Protein AF-A0A7S2CKB8-F1 (afdb_monomer_lite)

Organism: NCBI:txid156173

Structure (mmCIF, N/CA/C/O backbone):
data_AF-A0A7S2CKB8-F1
#
_entry.id   AF-A0A7S2CKB8-F1
#
loop_
_atom_site.group_PDB
_atom_site.id
_atom_site.type_symbol
_atom_site.label_atom_id
_atom_site.label_alt_id
_atom_site.label_comp_id
_atom_site.label_asym_id
_atom_site.label_entity_id
_atom_site.label_seq_id
_atom_site.pdbx_PDB_ins_code
_atom_site.Cartn_x
_atom_site.Cartn_y
_atom_site.Cartn_z
_atom_site.occupancy
_atom_site.B_iso_or_equiv
_atom_site.auth_seq_id
_atom_site.auth_comp_id
_atom_site.auth_asym_id
_atom_site.auth_atom_id
_atom_site.pdbx_PDB_model_num
ATOM 1 N N . MET A 1 1 ? -11.981 -10.990 61.897 1.00 38.31 1 MET A N 1
ATOM 2 C CA . MET A 1 1 ? -12.398 -11.890 62.988 1.00 38.31 1 MET A CA 1
ATOM 3 C C . MET A 1 1 ? -13.906 -11.957 62.925 1.00 38.31 1 MET A C 1
ATOM 5 O O . MET A 1 1 ? -14.495 -10.888 62.917 1.00 38.31 1 MET A O 1
ATOM 9 N N . GLU A 1 2 ? -14.438 -13.183 62.833 1.00 36.34 2 GLU A N 1
ATOM 10 C CA . GLU A 1 2 ? -15.869 -13.557 62.897 1.00 36.34 2 GLU A CA 1
ATOM 11 C C . GLU A 1 2 ? -16.735 -13.067 61.709 1.00 36.34 2 GLU A C 1
ATOM 13 O O . GLU A 1 2 ? -16.728 -11.893 61.374 1.00 36.34 2 GLU A O 1
ATOM 18 N N . SER A 1 3 ? -17.476 -13.884 60.953 1.00 41.56 3 SER A N 1
ATOM 19 C CA . SER A 1 3 ? -17.840 -15.300 61.079 1.00 41.56 3 SER A CA 1
ATOM 20 C C . SER A 1 3 ? -18.201 -15.885 59.711 1.00 41.56 3 SER A C 1
ATOM 22 O O . SER A 1 3 ? -18.689 -15.192 58.822 1.00 41.56 3 SER A O 1
ATOM 24 N N . VAL A 1 4 ? -17.934 -17.180 59.579 1.00 41.59 4 VAL A N 1
ATOM 25 C CA . VAL A 1 4 ? -18.207 -18.061 58.441 1.00 41.59 4 VAL A CA 1
ATOM 26 C C . VAL A 1 4 ? -19.663 -18.532 58.515 1.00 41.59 4 VAL A C 1
ATOM 28 O O . VAL A 1 4 ? -20.074 -19.011 59.568 1.00 41.59 4 VAL A O 1
ATOM 31 N N . GLU A 1 5 ? -20.419 -18.460 57.415 1.00 51.56 5 GLU A N 1
ATOM 32 C CA . GLU A 1 5 ? -21.668 -19.221 57.260 1.00 51.56 5 GLU A CA 1
ATOM 33 C C . GLU A 1 5 ? -21.535 -20.242 56.127 1.00 51.56 5 GLU A C 1
ATOM 35 O O . GLU A 1 5 ? -21.409 -19.927 54.944 1.00 51.56 5 GLU A O 1
ATOM 40 N N . GLU A 1 6 ? -21.538 -21.499 56.554 1.00 39.81 6 GLU A N 1
ATOM 41 C CA . GLU A 1 6 ? -21.443 -22.726 55.783 1.00 39.81 6 GLU A CA 1
ATOM 42 C C . GLU A 1 6 ? -22.867 -23.247 55.533 1.00 39.81 6 GLU A C 1
ATOM 44 O O . GLU A 1 6 ? -23.606 -23.542 56.473 1.00 39.81 6 GLU A O 1
ATOM 49 N N . THR A 1 7 ? -23.289 -23.353 54.269 1.00 52.97 7 THR A N 1
ATOM 50 C CA . THR A 1 7 ? -24.603 -23.910 53.901 1.00 52.97 7 THR A CA 1
ATOM 51 C C . THR A 1 7 ? -24.443 -25.259 53.203 1.00 52.97 7 THR A C 1
ATOM 53 O O . THR A 1 7 ? -23.827 -25.386 52.148 1.00 52.97 7 THR A O 1
ATOM 56 N N . THR A 1 8 ? -25.014 -26.288 53.826 1.00 53.62 8 THR A N 1
ATOM 57 C CA . THR A 1 8 ? -24.977 -27.700 53.422 1.00 53.62 8 THR A CA 1
ATOM 58 C C . THR A 1 8 ? -26.074 -28.072 52.403 1.00 53.62 8 THR A C 1
ATOM 60 O O . THR A 1 8 ? -27.073 -27.360 52.264 1.00 53.62 8 THR A O 1
ATOM 63 N N . PRO A 1 9 ? -25.928 -29.200 51.668 1.00 47.97 9 PRO A N 1
ATOM 64 C CA . PRO A 1 9 ? -26.723 -29.496 50.477 1.00 47.97 9 PRO A CA 1
ATOM 65 C C . PRO A 1 9 ? -28.020 -30.278 50.753 1.00 47.97 9 PRO A C 1
ATOM 67 O O . PRO A 1 9 ? -28.109 -31.159 51.611 1.00 47.97 9 PRO A O 1
ATOM 70 N N . ARG A 1 10 ? -29.042 -29.991 49.937 1.00 46.53 10 ARG A N 1
ATOM 71 C CA . ARG A 1 10 ? -30.405 -30.532 50.039 1.00 46.53 10 ARG A CA 1
ATOM 72 C C . ARG A 1 10 ? -30.563 -31.822 49.214 1.00 46.53 10 ARG A C 1
ATOM 74 O O . ARG A 1 10 ? -30.540 -31.799 47.988 1.00 46.53 10 ARG A O 1
ATOM 81 N N . LYS A 1 11 ? -30.792 -32.951 49.898 1.00 41.06 11 LYS A N 1
ATOM 82 C CA . LYS A 1 11 ? -31.218 -34.249 49.328 1.00 41.06 11 LYS A CA 1
ATOM 83 C C . LYS A 1 11 ? -32.574 -34.129 48.617 1.00 41.06 11 LYS A C 1
ATOM 85 O O . LYS A 1 11 ? -33.547 -33.701 49.238 1.00 41.06 11 LYS A O 1
ATOM 90 N N . ARG A 1 12 ? -32.698 -34.634 47.382 1.00 45.12 12 ARG A N 1
ATOM 91 C CA . ARG A 1 12 ? -34.005 -34.937 46.766 1.00 45.12 12 ARG A CA 1
ATOM 92 C C . ARG A 1 12 ? -34.070 -36.345 46.155 1.00 45.12 12 ARG A C 1
ATOM 94 O O . ARG A 1 12 ? -33.389 -36.675 45.197 1.00 45.12 12 ARG A O 1
ATOM 101 N N . LYS A 1 13 ? -34.909 -37.139 46.829 1.00 43.09 13 LYS A N 1
ATOM 102 C CA . LYS A 1 13 ? -35.717 -38.316 46.465 1.00 43.09 13 LYS A CA 1
ATOM 103 C C . LYS A 1 13 ? -35.587 -38.924 45.056 1.00 43.09 13 LYS A C 1
ATOM 105 O O . LYS A 1 13 ? -35.964 -38.321 44.061 1.00 43.09 13 LYS A O 1
ATOM 110 N N . ARG A 1 14 ? -35.242 -40.218 45.076 1.00 39.78 14 ARG A N 1
ATOM 111 C CA . ARG A 1 14 ? -35.619 -41.265 44.114 1.00 39.78 14 ARG A CA 1
ATOM 112 C C . ARG A 1 14 ? -37.141 -41.327 43.909 1.00 39.78 14 ARG A C 1
ATOM 114 O O . ARG A 1 14 ? -37.880 -41.349 44.894 1.00 39.78 14 ARG A O 1
ATOM 121 N N . SER A 1 15 ? -37.569 -41.517 42.666 1.00 47.22 15 SER A N 1
ATOM 122 C CA . SER A 1 15 ? -38.813 -42.209 42.319 1.00 47.22 15 SER A CA 1
ATOM 123 C C . SER A 1 15 ? -38.518 -43.266 41.254 1.00 47.22 15 SER A C 1
ATOM 125 O O . SER A 1 15 ? -37.811 -43.032 40.279 1.00 47.22 15 SER A O 1
ATOM 127 N N . SER A 1 16 ? -39.024 -44.462 41.518 1.00 40.66 16 SER A N 1
ATOM 128 C CA . SER A 1 16 ? -38.982 -45.671 40.699 1.00 40.66 16 SER A CA 1
ATOM 129 C C . SER A 1 16 ? -40.407 -46.049 40.289 1.00 40.66 16 SER A C 1
ATOM 131 O O . SER A 1 16 ? -41.346 -45.598 40.943 1.00 40.66 16 SER A O 1
ATOM 133 N N . SER A 1 17 ? -40.516 -46.982 39.333 1.00 40.31 17 SER A N 1
ATOM 134 C CA . SER A 1 17 ? -41.716 -47.699 38.832 1.00 40.31 17 SER A CA 1
ATOM 135 C C . SER A 1 17 ? -42.408 -47.046 37.623 1.00 40.31 17 SER A C 1
ATOM 137 O O . SER A 1 17 ? -42.516 -45.830 37.572 1.00 40.31 17 SER A O 1
ATOM 139 N N . SER A 1 18 ? -42.892 -47.765 36.605 1.00 39.34 18 SER A N 1
ATOM 140 C CA . SER A 1 18 ? -42.807 -49.192 36.250 1.00 39.34 18 SER A CA 1
ATOM 141 C C . SER A 1 18 ? -43.462 -49.423 34.876 1.00 39.34 18 SER A C 1
ATOM 143 O O . SER A 1 18 ? -44.470 -48.799 34.572 1.00 39.34 18 SER A O 1
ATOM 145 N N . SER A 1 19 ? -42.911 -50.381 34.122 1.00 38.22 19 SER A N 1
ATOM 146 C CA . SER A 1 19 ? -43.601 -51.395 33.298 1.00 38.22 19 SER A CA 1
ATOM 147 C C . SER A 1 19 ? -44.752 -50.995 32.356 1.00 38.22 19 SER A C 1
ATOM 149 O O . SER A 1 19 ? -45.887 -50.796 32.782 1.00 38.22 19 SER A O 1
ATOM 151 N N . GLY A 1 20 ? -44.492 -51.136 31.056 1.00 36.75 20 GLY A N 1
ATOM 152 C CA . GLY A 1 20 ? -45.496 -51.449 30.038 1.00 36.75 20 GLY A CA 1
ATOM 153 C C . GLY A 1 20 ? -44.862 -52.333 28.966 1.00 36.75 20 GLY A C 1
ATOM 154 O O . GLY A 1 20 ? -44.106 -51.842 28.136 1.00 36.75 20 GLY A O 1
ATOM 155 N N . ALA A 1 21 ? -45.114 -53.641 29.036 1.00 39.50 21 ALA A N 1
ATOM 156 C CA . ALA A 1 21 ? -44.674 -54.633 28.060 1.00 39.50 21 ALA A CA 1
ATOM 157 C C . ALA A 1 21 ? -45.798 -54.911 27.049 1.00 39.50 21 ALA A C 1
ATOM 159 O O . ALA A 1 21 ? -46.944 -55.111 27.442 1.00 39.50 21 ALA A O 1
ATOM 160 N N . GLY A 1 22 ? -45.449 -54.976 25.764 1.00 35.31 22 GLY A N 1
ATOM 161 C CA . GLY A 1 22 ? -46.294 -55.478 24.678 1.00 35.31 22 GLY A CA 1
ATOM 162 C C . GLY A 1 22 ? -45.435 -55.794 23.440 1.00 35.31 22 GLY A C 1
ATOM 163 O O . GLY A 1 22 ? -44.437 -55.101 23.240 1.00 35.31 22 GLY A O 1
ATOM 164 N N . PRO A 1 23 ? -45.718 -56.861 22.664 1.00 51.84 23 PRO A N 1
ATOM 165 C CA . PRO A 1 23 ? -44.660 -57.655 22.040 1.00 51.84 23 PRO A CA 1
ATOM 166 C C . PRO A 1 23 ? -44.536 -57.520 20.509 1.00 51.84 23 PRO A C 1
ATOM 168 O O . PRO A 1 23 ? -45.504 -57.271 19.805 1.00 51.84 23 PRO A O 1
ATOM 171 N N . SER A 1 24 ? -43.329 -57.855 20.039 1.00 40.69 24 SER A N 1
ATOM 172 C CA . SER A 1 24 ? -43.012 -58.646 18.837 1.00 40.69 24 SER A CA 1
ATOM 173 C C . SER A 1 24 ? -43.384 -58.124 17.440 1.00 40.69 24 SER A C 1
ATOM 175 O O . SER A 1 24 ? -44.494 -58.315 16.955 1.00 40.69 24 SER A O 1
ATOM 177 N N . ALA A 1 25 ? -42.359 -57.675 16.709 1.00 41.75 25 ALA A N 1
ATOM 178 C CA . ALA A 1 25 ? -42.150 -58.088 15.321 1.00 41.75 25 ALA A CA 1
ATOM 179 C C . ALA A 1 25 ? -40.641 -58.111 15.037 1.00 41.75 25 ALA A C 1
ATOM 181 O O . ALA A 1 25 ? -39.977 -57.078 14.968 1.00 41.75 25 ALA A O 1
ATOM 182 N N . ALA A 1 26 ? -40.097 -59.322 14.951 1.00 44.81 26 ALA A N 1
ATOM 183 C CA . ALA A 1 26 ? -38.703 -59.593 14.656 1.00 44.81 26 ALA A CA 1
ATOM 184 C C . ALA A 1 26 ? -38.396 -59.287 13.183 1.00 44.81 26 ALA A C 1
ATOM 186 O O . ALA A 1 26 ? -38.843 -60.001 12.289 1.00 44.81 26 ALA A O 1
ATOM 187 N N . LEU A 1 27 ? -37.582 -58.260 12.944 1.00 43.81 27 LEU A N 1
ATOM 188 C CA . LEU A 1 27 ? -36.790 -58.123 11.726 1.00 43.81 27 LEU A CA 1
ATOM 189 C C . LEU A 1 27 ? -35.333 -58.362 12.116 1.00 43.81 27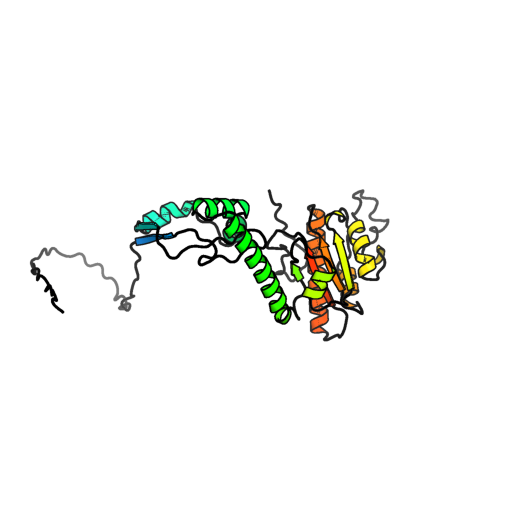 LEU A C 1
ATOM 191 O O . LEU A 1 27 ? -34.726 -57.584 12.849 1.00 43.81 27 LEU A O 1
ATOM 195 N N . GLN A 1 28 ? -34.820 -59.508 11.676 1.00 49.41 28 GLN A N 1
ATOM 196 C CA . GLN A 1 28 ? -33.431 -59.921 11.816 1.00 49.41 28 GLN A CA 1
ATOM 197 C C . GLN A 1 28 ? -32.531 -58.913 11.093 1.00 49.41 28 GLN A C 1
ATOM 199 O O . GLN A 1 28 ? -32.359 -58.977 9.879 1.00 49.41 28 GLN A O 1
ATOM 204 N N . ALA A 1 29 ? -31.953 -57.981 11.846 1.00 47.47 29 ALA A N 1
ATOM 205 C CA . ALA A 1 29 ? -30.776 -57.246 11.420 1.00 47.47 29 ALA A CA 1
ATOM 206 C C . ALA A 1 29 ? -29.539 -58.007 11.910 1.00 47.47 29 ALA A C 1
ATOM 208 O O . ALA A 1 29 ? -29.467 -58.420 13.069 1.00 47.47 29 ALA A O 1
ATOM 209 N N . ALA A 1 30 ? -28.597 -58.219 10.994 1.00 52.50 30 ALA A N 1
ATOM 210 C CA . ALA A 1 30 ? -27.288 -58.818 11.227 1.00 52.50 30 ALA A CA 1
ATOM 211 C C . ALA A 1 30 ? -26.587 -58.229 12.472 1.00 52.50 30 ALA A C 1
ATOM 213 O O . ALA A 1 30 ? -26.869 -57.084 12.838 1.00 52.50 30 ALA A O 1
ATOM 214 N N . PRO A 1 31 ? -25.650 -58.959 13.113 1.00 45.78 31 PRO A N 1
ATOM 215 C CA . PRO A 1 31 ? -24.879 -58.429 14.229 1.00 45.78 31 PRO A CA 1
ATOM 216 C C . PRO A 1 31 ? -24.017 -57.268 13.726 1.00 45.78 31 PRO A C 1
ATOM 218 O O . PRO A 1 31 ? -22.914 -57.453 13.214 1.00 45.78 31 PRO A O 1
ATOM 221 N N . SER A 1 32 ? -24.557 -56.055 13.848 1.00 55.75 32 SER A N 1
ATOM 222 C CA . SER A 1 32 ? -23.813 -54.816 13.705 1.00 55.75 32 SER A CA 1
ATOM 223 C C . SER A 1 32 ? -22.667 -54.896 14.697 1.00 55.75 32 SER A C 1
ATOM 225 O O . SER A 1 32 ? -22.900 -54.923 15.907 1.00 55.75 32 SER A O 1
ATOM 227 N N . ALA A 1 33 ? -21.444 -54.963 14.172 1.00 59.97 33 ALA A N 1
ATOM 228 C CA . ALA A 1 33 ? -20.224 -54.803 14.940 1.00 59.97 33 ALA A CA 1
ATOM 229 C C . ALA A 1 33 ? -20.443 -53.682 15.961 1.00 59.97 33 ALA A C 1
ATOM 231 O O . ALA A 1 33 ? -20.910 -52.600 15.594 1.00 59.97 33 ALA A O 1
ATOM 232 N N . ALA A 1 34 ? -20.204 -53.983 17.239 1.00 61.19 34 ALA A N 1
ATOM 233 C CA . ALA A 1 34 ? -20.352 -53.039 18.332 1.00 61.19 34 ALA A CA 1
ATOM 234 C C . ALA A 1 34 ? -19.429 -51.846 18.057 1.00 61.19 34 ALA A C 1
ATOM 236 O O . ALA A 1 34 ? -18.236 -51.878 18.353 1.00 61.19 34 ALA A O 1
ATOM 237 N N . ALA A 1 35 ? -19.979 -50.820 17.408 1.00 64.44 35 ALA A N 1
ATOM 238 C CA . ALA A 1 35 ? -19.284 -49.578 17.166 1.00 64.44 35 ALA A CA 1
ATOM 239 C C . ALA A 1 35 ? -18.939 -49.013 18.540 1.00 64.44 35 ALA A C 1
ATOM 241 O O . ALA A 1 35 ? -19.828 -48.823 19.375 1.00 64.44 35 ALA A O 1
ATOM 242 N N . ALA A 1 36 ? -17.645 -48.795 18.781 1.00 68.56 36 ALA A N 1
ATOM 243 C CA . ALA A 1 36 ? -17.165 -48.134 19.983 1.00 68.56 36 ALA A CA 1
ATOM 244 C C . ALA A 1 36 ? -18.036 -46.894 20.262 1.00 68.56 36 ALA A C 1
ATOM 246 O O . ALA A 1 36 ? -18.414 -46.208 19.303 1.00 68.56 36 ALA A O 1
ATOM 247 N N . PRO A 1 37 ? -18.393 -46.608 21.528 1.00 67.69 37 PRO A N 1
ATOM 248 C CA . PRO A 1 37 ? -19.228 -45.464 21.861 1.00 67.69 37 PRO A CA 1
ATOM 249 C C . PRO A 1 37 ? -18.551 -44.195 21.341 1.00 67.69 37 PRO A C 1
ATOM 251 O O . PRO A 1 37 ? -17.582 -43.705 21.915 1.00 67.69 37 PRO A O 1
ATOM 254 N N . ARG A 1 38 ? -19.036 -43.685 20.204 1.00 75.06 38 ARG A N 1
ATOM 255 C CA . ARG A 1 38 ? -18.557 -42.429 19.633 1.00 75.06 38 ARG A CA 1
ATOM 256 C C . ARG A 1 38 ? -19.050 -41.342 20.572 1.00 75.06 38 ARG A C 1
ATOM 258 O O . ARG A 1 38 ? -20.255 -41.105 20.658 1.00 75.06 38 ARG A O 1
ATOM 265 N N . THR A 1 39 ? -18.132 -40.712 21.290 1.00 80.25 39 THR A N 1
ATOM 266 C CA . THR A 1 39 ? -18.392 -39.490 22.045 1.00 80.25 39 THR A CA 1
ATOM 267 C C . THR A 1 39 ? -18.905 -38.439 21.066 1.00 80.25 39 THR A C 1
ATOM 269 O O . THR A 1 39 ? -18.156 -37.883 20.268 1.00 80.25 39 THR A O 1
ATOM 272 N N . ARG A 1 40 ? -20.221 -38.220 21.062 1.00 84.12 40 ARG A N 1
ATOM 273 C CA . ARG A 1 40 ? -20.835 -37.136 20.296 1.00 84.12 40 ARG A CA 1
ATOM 274 C C . ARG A 1 40 ? -20.807 -35.883 21.157 1.00 84.12 40 ARG A C 1
ATOM 276 O O . ARG A 1 40 ? -21.317 -35.894 22.273 1.00 84.12 4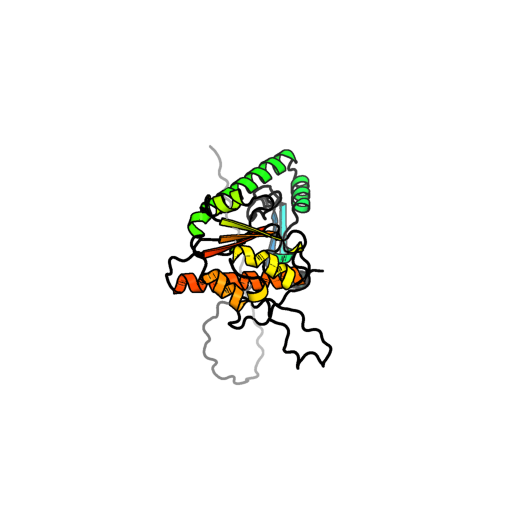0 ARG A O 1
ATOM 283 N N . VAL A 1 41 ? -20.207 -34.826 20.626 1.00 86.44 41 VAL A N 1
ATOM 284 C CA . VAL A 1 41 ? -20.274 -33.480 21.197 1.00 86.44 41 VAL A CA 1
ATOM 285 C C . VAL A 1 41 ? -21.446 -32.768 20.535 1.00 86.44 41 VAL A C 1
ATOM 287 O O . VAL A 1 41 ? -21.562 -32.777 19.311 1.00 86.44 41 VAL A O 1
ATOM 290 N N . SER A 1 42 ? -22.328 -32.182 21.339 1.00 86.56 42 SER A N 1
ATOM 291 C CA . SER A 1 42 ? -23.431 -31.345 20.868 1.00 86.56 42 SER A CA 1
ATOM 292 C C . SER A 1 42 ? -23.325 -29.967 21.501 1.00 86.56 42 SER A C 1
ATOM 294 O O . SER A 1 42 ? -23.113 -29.860 22.710 1.00 86.56 42 SER A O 1
ATOM 296 N N . PHE A 1 43 ? -23.529 -28.928 20.702 1.00 90.56 43 PHE A N 1
ATOM 297 C CA . PHE A 1 43 ? -23.592 -27.548 21.165 1.00 90.56 43 PHE A CA 1
ATOM 298 C C . PHE A 1 43 ? -25.063 -27.134 21.239 1.00 90.56 43 PHE A C 1
ATOM 300 O O . PHE A 1 43 ? -25.780 -27.248 20.252 1.00 90.56 43 PHE A O 1
ATOM 307 N N . GLY A 1 44 ? -25.530 -26.720 22.420 1.00 93.62 44 GLY A N 1
ATOM 308 C CA . GLY A 1 44 ? -26.940 -26.359 22.630 1.00 93.62 44 GLY A CA 1
ATOM 309 C C . GLY A 1 44 ? -27.228 -24.862 22.517 1.00 93.62 44 GLY A C 1
ATOM 310 O O . GLY A 1 44 ? -28.351 -24.470 22.211 1.00 93.62 44 GLY A O 1
ATOM 311 N N . SER A 1 45 ? -26.227 -24.017 22.763 1.00 95.94 45 SER A N 1
ATOM 312 C CA . SER A 1 45 ? -26.415 -22.569 22.850 1.00 95.94 45 SER A CA 1
ATOM 313 C C . SER A 1 45 ? -25.157 -21.795 22.482 1.00 95.94 45 SER A C 1
ATOM 315 O O . SER A 1 45 ? -24.044 -22.256 22.744 1.00 95.94 45 SER A O 1
ATOM 317 N N . VAL A 1 46 ? -25.353 -20.585 21.970 1.00 95.25 46 VAL A N 1
ATOM 318 C CA . VAL A 1 46 ? -24.312 -19.588 21.716 1.00 95.25 46 VAL A CA 1
ATOM 319 C C . VAL A 1 46 ? -24.475 -18.459 22.722 1.00 95.25 46 VAL A C 1
ATOM 321 O O . VAL A 1 46 ? -25.591 -18.039 23.017 1.00 95.25 46 VAL A O 1
ATOM 324 N N . ARG A 1 47 ? -23.357 -17.976 23.260 1.00 97.00 47 ARG A N 1
ATOM 325 C CA . ARG A 1 47 ? -23.315 -16.812 24.141 1.00 97.00 47 ARG A CA 1
ATOM 326 C C . ARG A 1 47 ? -22.621 -15.676 23.407 1.00 97.00 47 ARG A C 1
ATOM 328 O O . ARG A 1 47 ? -21.448 -15.811 23.063 1.00 97.00 47 ARG A O 1
ATOM 335 N N . VAL A 1 48 ? -23.340 -14.584 23.186 1.00 94.12 48 VAL A N 1
ATOM 336 C CA . VAL A 1 48 ? -22.826 -13.377 22.539 1.00 94.12 48 VAL A CA 1
ATOM 337 C C . VAL A 1 48 ? -22.548 -12.346 23.623 1.00 94.12 48 VAL A C 1
ATOM 339 O O . VAL A 1 48 ? -23.403 -12.089 24.468 1.00 94.12 48 VAL A O 1
ATOM 342 N N . ARG A 1 49 ? -21.333 -11.794 23.626 1.00 95.81 49 ARG A N 1
ATOM 343 C CA . ARG A 1 49 ? -20.917 -10.741 24.554 1.00 95.81 49 ARG A CA 1
ATOM 344 C C . ARG A 1 49 ? -20.620 -9.472 23.787 1.00 95.81 49 ARG A C 1
ATOM 346 O O . ARG A 1 49 ? -19.810 -9.487 22.864 1.00 95.81 49 ARG A O 1
ATOM 353 N N . THR A 1 50 ? -21.241 -8.389 24.220 1.00 93.38 50 THR A N 1
ATOM 354 C CA . THR A 1 50 ? -20.959 -7.046 23.731 1.00 93.38 50 THR A CA 1
ATOM 355 C C . THR A 1 50 ? -19.955 -6.410 24.672 1.00 93.38 50 THR A C 1
ATOM 357 O O . THR A 1 50 ? -20.188 -6.358 25.880 1.00 93.38 50 THR A O 1
ATOM 360 N N . HIS A 1 51 ? -18.837 -5.960 24.121 1.00 93.12 51 HIS A N 1
ATOM 361 C CA . HIS A 1 51 ? -17.750 -5.341 24.867 1.00 93.12 51 HIS A CA 1
ATOM 362 C C . HIS A 1 51 ? -17.744 -3.828 24.676 1.00 93.12 51 HIS A C 1
ATOM 364 O O . HIS A 1 51 ? -18.270 -3.323 23.682 1.00 93.12 51 HIS A O 1
ATOM 370 N N . ASP A 1 52 ? -17.124 -3.124 25.620 1.00 92.56 52 ASP A N 1
ATOM 371 C CA . ASP A 1 52 ? -16.819 -1.707 25.448 1.00 92.56 52 ASP A CA 1
ATOM 372 C C . ASP A 1 52 ? -15.926 -1.465 24.234 1.00 92.56 52 ASP A C 1
ATOM 374 O O . ASP A 1 52 ? -15.070 -2.279 23.886 1.00 92.56 52 ASP A O 1
ATOM 378 N N . VAL A 1 53 ? -16.122 -0.314 23.602 1.00 91.69 53 VAL A N 1
ATOM 379 C CA . VAL A 1 53 ? -15.220 0.197 22.575 1.00 91.69 53 VAL A CA 1
ATOM 380 C C . VAL A 1 53 ? -14.227 1.123 23.259 1.00 91.69 53 VAL A C 1
ATOM 382 O O . VAL A 1 53 ? -14.624 2.093 23.900 1.00 91.69 53 VAL A O 1
ATOM 385 N N . GLU A 1 54 ? -12.935 0.846 23.115 1.00 91.56 54 GLU A N 1
ATOM 386 C CA . GLU A 1 54 ? -11.879 1.606 23.782 1.00 91.56 54 GLU A CA 1
ATOM 387 C C . GLU A 1 54 ? -10.744 1.961 22.820 1.00 91.56 54 GLU A C 1
ATOM 389 O O . GLU A 1 54 ? -10.449 1.255 21.848 1.00 91.56 54 GLU A O 1
ATOM 394 N N . ILE A 1 55 ? -10.067 3.067 23.128 1.00 88.44 55 ILE A N 1
ATOM 395 C CA . ILE A 1 55 ? -8.789 3.401 22.507 1.00 88.44 55 ILE A CA 1
ATOM 396 C C . ILE A 1 55 ? -7.765 2.355 22.977 1.00 88.44 55 ILE A C 1
ATOM 398 O O . ILE A 1 55 ? -7.614 2.165 24.180 1.00 88.44 55 ILE A O 1
ATOM 402 N N . TRP A 1 56 ? -7.047 1.710 22.050 1.00 79.06 56 TRP A N 1
ATOM 403 C CA . TRP A 1 56 ? -6.049 0.657 22.345 1.00 79.06 56 TRP A CA 1
ATOM 404 C C . TRP A 1 56 ? -6.590 -0.648 22.971 1.00 79.06 56 TRP A C 1
ATOM 406 O O . TRP A 1 56 ? -5.850 -1.365 23.646 1.00 79.06 56 TRP A O 1
ATOM 416 N N . GLY A 1 57 ? -7.855 -1.002 22.732 1.00 73.75 57 GLY A N 1
ATOM 417 C CA . GLY A 1 57 ? -8.399 -2.291 23.179 1.00 73.75 57 GLY A CA 1
ATOM 418 C C . GLY A 1 57 ? -7.778 -3.523 22.493 1.00 73.75 57 GLY A C 1
ATOM 419 O O . GLY A 1 57 ? -6.976 -3.430 21.559 1.00 73.75 57 GLY A O 1
ATOM 420 N N . GLY A 1 58 ? -8.192 -4.713 22.933 1.00 67.25 58 GLY A N 1
ATOM 421 C CA . GLY A 1 58 ? -7.795 -5.973 22.308 1.00 67.25 58 GLY A CA 1
ATOM 422 C C . GLY A 1 58 ? -8.279 -6.063 20.857 1.00 67.25 58 GLY A C 1
ATOM 423 O O . GLY A 1 58 ? -9.424 -5.727 20.559 1.00 67.25 58 GLY A O 1
ATOM 424 N N . GLY A 1 59 ? -7.404 -6.526 19.957 1.00 61.88 59 GLY A N 1
ATOM 425 C CA . GLY A 1 59 ? -7.742 -6.817 18.556 1.00 61.88 59 GLY A CA 1
ATOM 426 C C . GLY A 1 59 ? -7.549 -5.674 17.552 1.00 61.88 59 GLY A C 1
ATOM 427 O O . GLY A 1 59 ? -7.751 -5.902 16.364 1.00 61.88 59 GLY A O 1
ATOM 428 N N . GLY A 1 60 ? -7.128 -4.480 17.982 1.00 56.72 60 GLY A N 1
ATOM 429 C CA . GLY A 1 60 ? -6.863 -3.357 17.078 1.00 56.72 60 GLY A CA 1
ATOM 430 C C . GLY A 1 60 ? -5.408 -3.308 16.608 1.00 56.72 60 GLY A C 1
ATOM 431 O O . GLY A 1 60 ? -4.544 -2.828 17.340 1.00 56.72 60 GLY A O 1
ATOM 432 N N . VAL A 1 61 ? -5.130 -3.762 15.383 1.00 54.38 61 VAL A N 1
ATOM 433 C CA . VAL A 1 61 ? -3.927 -3.338 14.649 1.00 54.38 61 VAL A CA 1
ATOM 434 C C . VAL A 1 61 ? -4.333 -2.109 13.832 1.00 54.38 61 VAL A C 1
ATOM 436 O O . VAL A 1 61 ? -5.299 -2.194 13.075 1.00 54.38 61 VAL A O 1
ATOM 439 N N . PRO A 1 62 ? -3.688 -0.951 14.019 1.00 59.44 62 PRO A N 1
ATOM 440 C CA . PRO A 1 62 ? -4.055 0.244 13.283 1.00 59.44 62 PRO A CA 1
ATOM 441 C C . PRO A 1 62 ? -3.697 0.075 11.807 1.00 59.44 62 PRO A C 1
ATOM 443 O O . PRO A 1 62 ? -2.526 -0.092 11.475 1.00 59.44 62 PRO A O 1
ATOM 446 N N . ALA A 1 63 ? -4.723 0.143 10.956 1.00 56.06 63 ALA A N 1
ATOM 447 C CA . ALA A 1 63 ? -4.568 0.529 9.561 1.00 56.06 63 ALA A CA 1
ATOM 448 C C . ALA A 1 63 ? -3.790 1.853 9.478 1.00 56.06 63 ALA A C 1
ATOM 450 O O . ALA A 1 63 ? -3.825 2.641 10.429 1.00 56.06 63 ALA A O 1
ATOM 451 N N . ASP A 1 64 ? -3.129 2.088 8.346 1.00 60.06 64 ASP A N 1
ATOM 452 C CA . ASP A 1 64 ? -2.157 3.171 8.138 1.00 60.06 64 ASP A CA 1
ATOM 453 C C . ASP A 1 64 ? -2.686 4.587 8.443 1.00 60.06 64 ASP A C 1
ATOM 455 O O . ASP A 1 64 ? -1.892 5.488 8.696 1.00 60.06 64 ASP A O 1
ATOM 459 N N . ASP A 1 65 ? -4.010 4.766 8.544 1.00 72.06 65 ASP A N 1
ATOM 460 C CA . ASP A 1 65 ? -4.661 6.036 8.858 1.00 72.06 65 ASP A CA 1
ATOM 461 C C . ASP A 1 65 ? -5.587 5.955 10.094 1.00 72.06 65 ASP A C 1
ATOM 463 O O . ASP A 1 65 ? -6.354 5.007 10.275 1.00 72.06 65 ASP A O 1
ATOM 467 N N . GLY A 1 66 ? -5.601 7.001 10.931 1.00 81.06 66 GLY A N 1
ATOM 468 C CA . GLY A 1 66 ? -6.634 7.237 11.955 1.00 81.06 66 GLY A CA 1
ATOM 469 C C . GLY A 1 66 ? -6.429 6.589 13.336 1.00 81.06 66 GLY A C 1
ATOM 470 O O . GLY A 1 66 ? -5.444 5.901 13.594 1.00 81.06 66 GLY A O 1
ATOM 471 N N . PRO A 1 67 ? -7.346 6.835 14.294 1.00 88.19 67 PRO A N 1
ATOM 472 C CA . PRO A 1 67 ? -7.201 6.326 15.655 1.00 88.19 67 PRO A CA 1
ATOM 473 C C . PRO A 1 67 ? -7.425 4.806 15.734 1.00 88.19 67 PRO A C 1
ATOM 475 O O . PRO A 1 67 ? -8.317 4.282 15.061 1.00 88.19 67 PRO A O 1
ATOM 478 N N . PRO A 1 68 ? -6.667 4.077 16.570 1.00 88.88 68 PRO A N 1
ATOM 479 C CA . PRO A 1 68 ? -6.874 2.654 16.784 1.00 88.88 68 PRO A CA 1
ATOM 480 C C . PRO A 1 68 ? -8.211 2.427 17.497 1.00 88.88 68 PRO A C 1
ATOM 482 O O . PRO A 1 68 ? -8.516 3.075 18.501 1.00 88.88 68 PRO A O 1
ATOM 485 N N . LEU A 1 69 ? -8.990 1.481 16.979 1.00 88.12 69 LEU A N 1
ATOM 486 C CA . LEU A 1 69 ? -10.243 1.029 17.573 1.00 88.12 69 LEU A CA 1
ATOM 487 C C . LEU A 1 69 ? -10.026 -0.375 18.135 1.00 88.12 69 LEU A C 1
ATOM 489 O O . LEU A 1 69 ? -9.572 -1.257 17.409 1.00 88.12 69 LEU A O 1
ATOM 493 N N . GLY A 1 70 ? -10.342 -0.587 19.408 1.00 89.75 70 GLY A N 1
ATOM 494 C CA . GLY A 1 70 ? -10.250 -1.905 20.026 1.00 89.75 70 GLY A CA 1
ATOM 495 C C . GLY A 1 70 ? -11.425 -2.193 20.949 1.00 89.75 70 GLY A C 1
ATOM 496 O O . GLY A 1 70 ? -12.242 -1.318 21.241 1.00 89.75 70 GLY A O 1
ATOM 497 N N . LEU A 1 71 ? -11.496 -3.443 21.404 1.00 90.88 71 LEU A N 1
ATOM 498 C CA . LEU A 1 71 ? -12.493 -3.882 22.375 1.00 90.88 71 LEU A CA 1
ATOM 499 C C . LEU A 1 71 ? -11.902 -3.884 23.788 1.00 90.88 71 LEU A C 1
ATOM 501 O O . LEU A 1 71 ? -10.815 -4.420 24.021 1.00 90.88 71 LEU A O 1
ATOM 505 N N . GLY A 1 72 ? -12.627 -3.286 24.725 1.00 90.75 72 GLY A N 1
ATOM 506 C CA . GLY A 1 72 ? -12.340 -3.330 26.151 1.00 90.75 72 GLY A CA 1
ATOM 507 C C . GLY A 1 72 ? -12.695 -4.685 26.767 1.00 90.75 72 GLY A C 1
ATOM 508 O O . GLY A 1 72 ? -13.409 -5.514 26.199 1.00 90.75 72 GLY A O 1
ATOM 509 N N . TRP A 1 73 ? -12.212 -4.923 27.982 1.00 90.69 73 TRP A N 1
ATOM 510 C CA . TRP A 1 73 ? -12.482 -6.174 28.705 1.00 90.69 73 TRP A CA 1
ATOM 511 C C . TRP A 1 73 ? -13.859 -6.207 29.370 1.00 90.69 73 TRP A C 1
ATOM 513 O O . TRP A 1 73 ? -14.361 -7.279 29.713 1.00 90.69 73 TRP A O 1
ATOM 523 N N . ASN A 1 74 ? -14.478 -5.042 29.530 1.00 92.88 74 ASN A N 1
ATOM 524 C CA . ASN A 1 74 ? -15.774 -4.893 30.166 1.00 92.88 74 ASN A CA 1
ATOM 525 C C . ASN A 1 74 ? -16.887 -5.383 29.235 1.00 92.88 74 ASN A C 1
ATOM 527 O O . ASN A 1 74 ? -16.975 -4.978 28.076 1.00 92.88 74 ASN A O 1
ATOM 531 N N . VAL A 1 75 ? -17.737 -6.264 29.763 1.00 94.62 75 VAL A N 1
ATOM 532 C CA . VAL A 1 75 ? -18.916 -6.777 29.062 1.00 94.62 75 VAL A CA 1
ATOM 533 C C . VAL A 1 75 ? -20.093 -5.858 29.373 1.00 94.62 75 VAL A C 1
ATOM 535 O O . VAL A 1 75 ? -20.549 -5.801 30.513 1.00 94.62 75 VAL A O 1
ATOM 538 N N . GLN A 1 76 ? -20.585 -5.165 28.352 1.00 93.75 76 GLN A N 1
ATOM 539 C CA . GLN A 1 76 ? -21.762 -4.294 28.413 1.00 93.75 76 GLN A CA 1
ATOM 540 C C . GLN A 1 76 ? -23.069 -5.085 28.339 1.00 93.75 76 GLN A C 1
ATOM 542 O O . GLN A 1 76 ? -24.072 -4.712 28.944 1.00 93.75 76 GLN A O 1
ATOM 547 N N . GLY A 1 77 ? -23.057 -6.200 27.609 1.00 95.00 77 GLY A N 1
ATOM 548 C CA . GLY A 1 77 ? -24.223 -7.052 27.428 1.00 95.00 77 GLY A CA 1
ATOM 549 C C . GLY A 1 77 ? -23.826 -8.499 27.196 1.00 95.00 77 GLY A C 1
ATOM 550 O O . GLY A 1 77 ? -22.796 -8.785 26.586 1.00 95.00 77 GLY A O 1
ATOM 551 N N . GLU A 1 78 ? -24.645 -9.417 27.692 1.00 97.06 78 GLU A N 1
ATOM 552 C CA . GLU A 1 78 ? -24.499 -10.844 27.437 1.00 97.06 78 GLU A CA 1
ATOM 553 C C . GLU A 1 78 ? -25.867 -11.420 27.082 1.00 97.06 78 GLU A C 1
ATOM 555 O O . GLU A 1 78 ? -26.821 -11.306 27.851 1.00 97.06 78 GLU A O 1
ATOM 560 N N . GLU A 1 79 ? -25.945 -12.057 25.920 1.00 96.62 79 GLU A N 1
ATOM 561 C CA . GLU A 1 79 ? -27.155 -12.696 25.417 1.00 96.62 79 GLU A CA 1
ATOM 562 C C . GLU A 1 79 ? -26.870 -14.166 25.106 1.00 96.62 79 GLU A C 1
ATOM 564 O O . GLU A 1 79 ? -25.765 -14.542 24.699 1.00 96.62 79 GLU A O 1
ATOM 569 N N . ILE A 1 80 ? -27.862 -15.026 25.343 1.00 96.31 80 ILE A N 1
ATOM 570 C CA . ILE A 1 80 ? -27.754 -16.467 25.113 1.00 96.31 80 ILE A CA 1
ATOM 571 C C . ILE A 1 80 ? -28.835 -16.882 24.126 1.00 96.31 80 ILE A C 1
ATOM 573 O O . ILE A 1 80 ? -30.025 -16.719 24.384 1.00 96.31 80 ILE A O 1
ATOM 577 N N . PHE A 1 81 ? -28.400 -17.486 23.027 1.00 95.44 81 PHE A N 1
ATOM 578 C CA . PHE A 1 81 ? -29.254 -17.948 21.944 1.00 95.44 81 PHE A CA 1
ATOM 579 C C . PHE A 1 81 ? -29.199 -19.467 21.832 1.00 95.44 81 PHE A C 1
ATOM 581 O O . PHE A 1 81 ? -28.156 -20.083 22.066 1.00 95.44 81 PHE A O 1
ATOM 588 N N . ALA A 1 82 ? -30.307 -20.082 21.420 1.00 96.56 82 ALA A N 1
ATOM 589 C CA . ALA A 1 82 ? -30.261 -21.446 20.905 1.00 96.56 82 ALA A CA 1
ATOM 590 C C . ALA A 1 82 ? -29.426 -21.463 19.616 1.00 96.56 82 ALA A C 1
ATOM 592 O O . ALA A 1 82 ? -29.559 -20.557 18.792 1.00 96.56 82 ALA A O 1
ATOM 593 N N . LEU A 1 83 ? -28.580 -22.484 19.440 1.00 95.12 83 LEU A N 1
ATOM 594 C CA . LEU A 1 83 ? -27.657 -22.546 18.299 1.00 95.12 83 LEU A CA 1
ATOM 595 C C . LEU A 1 83 ? -28.391 -22.434 16.954 1.00 95.12 83 LEU A C 1
ATOM 597 O O . LEU A 1 83 ? -27.990 -21.643 16.108 1.00 95.12 83 LEU A O 1
ATOM 601 N N . ASP A 1 84 ? -29.494 -23.166 16.794 1.00 94.00 84 ASP A N 1
ATOM 602 C CA . ASP A 1 84 ? -30.261 -23.178 15.544 1.00 94.00 84 ASP A CA 1
ATOM 603 C C . ASP A 1 84 ? -30.869 -21.805 15.220 1.00 94.00 84 ASP A C 1
ATOM 605 O O . ASP A 1 84 ? -30.897 -21.391 14.062 1.00 94.00 84 ASP A O 1
ATOM 609 N N . ALA A 1 85 ? -31.318 -21.071 16.245 1.00 93.31 85 ALA A N 1
ATOM 610 C CA . ALA A 1 85 ? -31.850 -19.721 16.077 1.00 93.31 85 ALA A CA 1
ATOM 611 C C . ALA A 1 85 ? -30.743 -18.742 15.658 1.00 93.31 85 ALA A C 1
ATOM 613 O O . ALA A 1 85 ? -30.917 -17.993 14.698 1.00 93.31 85 ALA A O 1
ATOM 614 N N . PHE A 1 86 ? -29.586 -18.813 16.325 1.00 93.12 86 PHE A N 1
ATOM 615 C CA . PHE A 1 86 ? -28.425 -17.981 16.011 1.00 93.12 86 PHE A CA 1
ATOM 616 C C . PHE A 1 86 ? -27.907 -18.223 14.585 1.00 93.12 86 PHE A C 1
ATOM 618 O O . PHE A 1 86 ? -27.674 -17.275 13.839 1.00 93.12 86 PHE A O 1
ATOM 625 N N . GLU A 1 87 ? -27.763 -19.484 14.172 1.00 92.06 87 GLU A N 1
ATOM 626 C CA . GLU A 1 87 ? -27.309 -19.828 12.818 1.00 92.06 87 GLU A CA 1
ATOM 627 C C . GLU A 1 87 ? -28.329 -19.423 11.744 1.00 92.06 87 GLU A C 1
ATOM 629 O O . GLU A 1 87 ? -27.941 -18.981 10.661 1.00 92.06 87 GLU A O 1
ATOM 634 N N . SER A 1 88 ? -29.632 -19.518 12.036 1.00 91.69 88 SER A N 1
ATOM 635 C CA . SER A 1 88 ? -30.680 -19.062 11.117 1.00 91.69 88 SER A CA 1
ATOM 636 C C . SER A 1 88 ? -30.616 -17.554 10.872 1.00 91.69 88 SER A C 1
ATOM 638 O O . SER A 1 88 ? -30.757 -17.124 9.729 1.00 91.69 88 SER A O 1
ATOM 640 N N . GLU A 1 89 ? -30.399 -16.755 11.919 1.00 89.75 89 GLU A N 1
ATOM 641 C CA . GLU A 1 89 ? -30.256 -15.298 11.809 1.00 89.75 89 GLU A CA 1
ATOM 642 C C . GLU A 1 89 ? -28.951 -14.921 11.093 1.00 89.75 89 GLU A C 1
ATOM 644 O O . GLU A 1 89 ? -28.942 -14.135 10.143 1.00 89.75 89 GLU A O 1
ATOM 649 N N . ARG A 1 90 ? -27.843 -15.561 11.482 1.00 87.31 90 ARG A N 1
ATOM 650 C CA . ARG A 1 90 ? -26.509 -15.286 10.939 1.00 87.31 90 ARG A CA 1
ATOM 651 C C . ARG A 1 90 ? -26.357 -15.657 9.465 1.00 87.31 90 ARG A C 1
ATOM 653 O O . ARG A 1 90 ? -25.495 -15.107 8.782 1.00 87.31 90 ARG A O 1
ATOM 660 N N . LYS A 1 91 ? -27.175 -16.572 8.939 1.00 86.56 91 LYS A N 1
ATOM 661 C CA . LYS A 1 91 ? -27.097 -16.997 7.532 1.00 86.56 91 LYS A CA 1
ATOM 662 C C . LYS A 1 91 ? -27.222 -15.824 6.550 1.00 86.56 91 LYS A C 1
ATOM 664 O O . LYS A 1 91 ? -26.601 -15.877 5.493 1.00 86.56 91 LYS A O 1
ATOM 669 N N . GLY A 1 92 ? -27.971 -14.776 6.906 1.00 81.69 92 GLY A N 1
ATOM 670 C CA . GLY A 1 92 ? -28.121 -13.565 6.089 1.00 81.69 92 GLY A CA 1
ATOM 671 C C . GLY A 1 92 ? -26.969 -12.560 6.202 1.00 81.69 92 GLY A C 1
ATOM 672 O O . GLY A 1 92 ? -26.806 -11.732 5.316 1.00 81.69 92 GLY A O 1
ATOM 673 N N . SER A 1 93 ? -26.159 -12.635 7.261 1.00 80.19 93 SER A N 1
ATOM 674 C CA . SER A 1 93 ? -25.061 -11.699 7.552 1.00 80.19 93 SER A CA 1
ATOM 675 C C . SER A 1 93 ? -23.674 -12.333 7.421 1.00 80.19 93 SER A C 1
ATOM 677 O O . SER A 1 93 ? -22.666 -11.744 7.813 1.00 80.19 93 SER A O 1
ATOM 679 N N . ARG A 1 94 ? -23.594 -13.558 6.888 1.00 81.81 94 ARG A N 1
ATOM 680 C CA . ARG A 1 94 ? -22.330 -14.269 6.716 1.00 81.81 94 ARG A CA 1
ATOM 681 C C . ARG A 1 94 ? -21.585 -13.719 5.506 1.00 81.81 94 ARG A C 1
ATOM 683 O O . ARG A 1 94 ? -21.931 -14.003 4.367 1.00 81.81 94 ARG A O 1
ATOM 690 N N . ILE A 1 95 ? -20.528 -12.978 5.790 1.00 79.25 95 ILE A N 1
ATOM 691 C CA . ILE A 1 95 ? -19.590 -12.464 4.799 1.00 79.25 95 ILE A CA 1
ATOM 692 C C . ILE A 1 95 ? -18.425 -13.463 4.697 1.00 79.25 95 ILE A C 1
ATOM 694 O O . ILE A 1 95 ? -18.059 -14.100 5.694 1.00 79.25 95 ILE A O 1
ATOM 698 N N . THR A 1 96 ? -17.878 -13.673 3.496 1.00 80.38 96 THR A N 1
ATOM 699 C CA . THR A 1 96 ? -16.660 -14.484 3.331 1.00 80.38 96 THR A CA 1
ATOM 700 C C . THR A 1 96 ? -15.494 -13.814 4.056 1.00 80.38 96 THR A C 1
ATOM 702 O O . THR A 1 96 ? -15.537 -12.620 4.347 1.00 80.38 96 THR A O 1
ATOM 705 N N . LYS A 1 97 ? -14.443 -14.577 4.375 1.00 73.94 97 LYS A N 1
ATOM 706 C CA . LYS A 1 97 ? -13.255 -14.004 5.020 1.00 73.94 97 LYS A CA 1
ATOM 707 C C . LYS A 1 97 ? -12.664 -12.885 4.161 1.00 73.94 97 LYS A C 1
ATOM 709 O O . LYS A 1 97 ? -12.378 -11.826 4.699 1.00 73.94 97 LYS A O 1
ATOM 714 N N . ASP A 1 98 ? -12.549 -13.107 2.855 1.00 69.75 98 ASP A N 1
ATOM 715 C CA . ASP A 1 98 ? -11.968 -12.126 1.937 1.00 69.75 98 ASP A CA 1
ATOM 716 C C . ASP A 1 98 ? -12.823 -10.863 1.868 1.00 69.75 98 ASP A C 1
ATOM 718 O O . ASP A 1 98 ? -12.314 -9.769 2.086 1.00 69.75 98 ASP A O 1
ATOM 722 N N . SER A 1 99 ? -14.144 -10.998 1.719 1.00 74.06 99 SER A N 1
ATOM 723 C CA . SER A 1 99 ? -15.042 -9.842 1.744 1.00 74.06 99 SER A CA 1
ATOM 724 C C . SER A 1 99 ? -15.066 -9.146 3.109 1.00 74.06 99 SER A C 1
ATOM 726 O O . SER A 1 99 ? -15.245 -7.937 3.160 1.00 74.06 99 SER A O 1
ATOM 728 N N . TYR A 1 100 ? -14.862 -9.860 4.220 1.00 70.88 100 TYR A N 1
ATOM 729 C CA . TYR A 1 100 ? -14.720 -9.244 5.543 1.00 70.88 100 TYR A CA 1
ATOM 730 C C . TYR A 1 100 ? -13.389 -8.501 5.690 1.00 70.88 100 TYR A C 1
ATOM 732 O O . TYR A 1 100 ? -13.359 -7.440 6.295 1.00 70.88 100 TYR A O 1
ATOM 740 N N . CYS A 1 101 ? -12.291 -9.020 5.143 1.00 63.06 101 CYS A N 1
ATOM 741 C CA . CYS A 1 101 ? -11.018 -8.302 5.130 1.00 63.06 101 CYS A CA 1
ATOM 742 C C . CYS A 1 101 ? -11.106 -7.022 4.285 1.00 63.06 101 CYS A C 1
ATOM 744 O O . CYS A 1 101 ? -10.585 -6.003 4.712 1.00 63.06 101 CYS A O 1
ATOM 746 N N . MET A 1 102 ? -11.832 -7.054 3.161 1.00 62.44 102 MET A N 1
ATOM 747 C CA . MET A 1 102 ? -12.019 -5.887 2.286 1.00 62.44 102 MET A CA 1
ATOM 748 C C . MET A 1 102 ? -13.009 -4.859 2.857 1.00 62.44 102 MET A C 1
ATOM 750 O O . MET A 1 102 ? -12.733 -3.667 2.898 1.00 62.44 102 MET A O 1
ATOM 754 N N . LEU A 1 103 ? -14.185 -5.310 3.307 1.00 65.88 103 LEU A N 1
ATOM 755 C CA . LEU A 1 103 ? -15.307 -4.437 3.693 1.00 65.88 103 LEU A CA 1
ATOM 756 C C . LEU A 1 103 ? -15.435 -4.239 5.208 1.00 65.88 103 LEU A C 1
ATOM 758 O O . LEU A 1 103 ? -16.196 -3.390 5.667 1.00 65.88 103 LEU A O 1
ATOM 762 N N . GLY A 1 104 ? -14.756 -5.066 6.003 1.00 64.50 104 GLY A N 1
ATOM 763 C CA . GLY A 1 104 ? -14.815 -5.036 7.465 1.00 64.50 104 GLY A CA 1
ATOM 764 C C . GLY A 1 104 ? -13.880 -4.005 8.092 1.00 64.50 104 GLY A C 1
ATOM 765 O O . GLY A 1 104 ? -13.917 -3.817 9.310 1.00 64.50 104 GLY A O 1
ATOM 766 N N . CYS A 1 105 ? -13.066 -3.323 7.284 1.00 74.88 105 CYS A N 1
ATOM 767 C CA . CYS A 1 105 ? -12.267 -2.193 7.727 1.00 74.88 105 CYS A CA 1
ATOM 768 C C . CYS A 1 105 ? -13.181 -1.029 8.127 1.00 74.88 105 CYS A C 1
ATOM 770 O O . CYS A 1 105 ? -13.997 -0.536 7.352 1.00 74.88 105 CYS A O 1
ATOM 772 N N . VAL A 1 106 ? -13.054 -0.578 9.375 1.00 82.56 106 VAL A N 1
ATOM 773 C CA . VAL A 1 106 ? -13.800 0.586 9.855 1.00 82.56 106 VAL A CA 1
ATOM 774 C C . VAL A 1 106 ? -13.032 1.847 9.477 1.00 82.56 106 VAL A C 1
ATOM 776 O O . VAL A 1 106 ? -11.935 2.096 9.986 1.00 82.56 106 VAL A O 1
ATOM 779 N N . GLU A 1 107 ? -13.642 2.670 8.629 1.00 83.31 107 GLU A N 1
ATOM 780 C CA . GLU A 1 107 ? -13.087 3.949 8.181 1.00 83.31 107 GLU A CA 1
ATOM 781 C C . GLU A 1 107 ? -12.588 4.834 9.343 1.00 83.31 107 GLU A C 1
ATOM 783 O O . GLU A 1 107 ? -13.261 4.901 10.384 1.00 83.31 107 GLU A O 1
ATOM 788 N N . PRO A 1 108 ? -11.468 5.575 9.186 1.00 86.75 108 PRO A N 1
ATOM 789 C CA . PRO A 1 108 ? -10.911 6.453 10.221 1.00 86.75 108 PRO A CA 1
ATOM 790 C C . PRO A 1 108 ? -11.940 7.387 10.872 1.00 86.75 108 PRO A C 1
ATOM 792 O O . PRO A 1 108 ? -12.030 7.462 12.099 1.00 86.75 108 PRO A O 1
ATOM 795 N N . GLY A 1 109 ? -12.774 8.050 10.063 1.00 89.44 109 GLY A N 1
ATOM 796 C CA . GLY A 1 109 ? -13.809 8.961 10.563 1.00 89.44 109 GLY A CA 1
ATOM 797 C C . GLY A 1 109 ? -14.937 8.244 11.314 1.00 89.44 109 GLY A C 1
ATOM 798 O O . GLY A 1 109 ? -15.541 8.799 12.234 1.00 89.44 109 GLY A O 1
ATOM 799 N N . THR A 1 110 ? -15.222 6.986 10.972 1.00 90.62 110 THR A N 1
ATOM 800 C CA . THR A 1 110 ? -16.179 6.159 11.719 1.00 90.62 110 THR A CA 1
ATOM 801 C C . THR A 1 110 ? -15.581 5.704 13.044 1.00 90.62 110 THR A C 1
ATOM 803 O O . THR A 1 110 ? -16.259 5.814 14.066 1.00 90.62 110 THR A O 1
ATOM 806 N N . ARG A 1 111 ? -14.302 5.307 13.067 1.00 90.75 111 ARG A N 1
ATOM 807 C CA . ARG A 1 111 ? -13.578 4.995 14.311 1.00 90.75 111 ARG A CA 1
ATOM 808 C C . ARG A 1 111 ? -13.568 6.182 15.268 1.00 90.75 111 ARG A C 1
ATOM 810 O O . ARG A 1 111 ? -13.908 6.017 16.435 1.00 90.75 111 ARG A O 1
ATOM 817 N N . GLU A 1 112 ? -13.262 7.383 14.780 1.00 92.62 112 GLU A N 1
ATOM 818 C CA . GLU A 1 112 ? -13.294 8.602 15.596 1.00 92.62 112 GLU A CA 1
ATOM 819 C C . GLU A 1 112 ? -14.679 8.839 16.215 1.00 92.62 112 GLU A C 1
ATOM 821 O O . GLU A 1 112 ? -14.783 9.035 17.426 1.00 92.62 112 GLU A O 1
ATOM 826 N N . ARG A 1 113 ? -15.757 8.739 15.423 1.00 95.19 113 ARG A N 1
ATOM 827 C CA . ARG A 1 113 ? -17.133 8.872 15.936 1.00 95.19 113 ARG A CA 1
ATOM 828 C C . ARG A 1 113 ? -17.469 7.826 16.998 1.00 95.19 113 ARG A C 1
ATOM 830 O O . ARG A 1 113 ? -18.095 8.173 17.997 1.00 95.19 113 ARG A O 1
ATOM 837 N N . MET A 1 114 ? -17.058 6.572 16.802 1.00 93.56 114 MET A N 1
ATOM 838 C CA . MET A 1 114 ? -17.281 5.500 17.779 1.00 93.56 114 MET A CA 1
ATOM 839 C C . MET A 1 114 ? -16.547 5.779 19.094 1.00 93.56 114 MET A C 1
ATOM 841 O O . MET A 1 114 ? -17.141 5.660 20.161 1.00 93.56 114 MET A O 1
ATOM 845 N N . LEU A 1 115 ? -15.289 6.218 19.024 1.00 94.00 115 LEU A N 1
ATOM 846 C CA . LEU A 1 115 ? -14.486 6.551 20.202 1.00 94.00 115 LEU A CA 1
ATOM 847 C C . LEU A 1 115 ? -15.043 7.760 20.962 1.00 94.00 115 LEU A C 1
ATOM 849 O O . LEU A 1 115 ? -15.094 7.743 22.192 1.00 94.00 115 LEU A O 1
ATOM 853 N N . LEU A 1 116 ? -15.502 8.789 20.243 1.00 96.25 116 LEU A N 1
ATOM 854 C CA . LEU A 1 116 ? -16.204 9.929 20.839 1.00 96.25 116 LEU A CA 1
ATOM 855 C C . LEU A 1 116 ? -17.499 9.482 21.531 1.00 96.25 116 LEU A C 1
ATOM 857 O O . LEU A 1 116 ? -17.767 9.898 22.656 1.00 96.25 116 LEU A O 1
ATOM 861 N N . GLY A 1 117 ? -18.273 8.599 20.889 1.00 95.44 117 GLY A N 1
ATOM 862 C CA . GLY A 1 117 ? -19.482 8.003 21.466 1.00 95.44 117 GLY A CA 1
ATOM 863 C C . GLY A 1 117 ? -19.211 7.165 22.719 1.00 95.44 117 GLY A C 1
ATOM 864 O O . GLY A 1 117 ? -20.022 7.170 23.640 1.00 95.44 117 GLY A O 1
ATOM 865 N N . ALA A 1 118 ? -18.045 6.520 22.792 1.00 93.88 118 ALA A N 1
ATOM 866 C CA . ALA A 1 118 ? -17.573 5.780 23.962 1.00 93.88 118 ALA A CA 1
ATOM 867 C C . ALA A 1 118 ? -17.012 6.680 25.087 1.00 93.88 118 ALA A C 1
ATOM 869 O O . ALA A 1 118 ? -16.538 6.183 26.105 1.00 93.88 118 ALA A O 1
ATOM 870 N N . GLY A 1 119 ? -17.051 8.008 24.927 1.00 95.81 119 GLY A N 1
ATOM 871 C CA . GLY A 1 119 ? -16.614 8.966 25.948 1.00 95.81 119 GLY A CA 1
ATOM 872 C C . GLY A 1 119 ? -15.144 9.382 25.856 1.00 95.81 119 GLY A C 1
ATOM 873 O O . GLY A 1 119 ? -14.653 10.088 26.739 1.00 95.81 119 GLY A O 1
ATOM 874 N N . SER A 1 120 ? -14.434 8.998 24.792 1.00 96.19 120 SER A N 1
ATOM 875 C CA . SER A 1 120 ? -13.084 9.509 24.541 1.00 96.19 120 SER A CA 1
ATOM 876 C C . SER A 1 120 ? -13.115 10.971 24.104 1.00 96.19 120 SER A C 1
ATOM 878 O O . SER A 1 120 ? -14.043 11.430 23.445 1.00 96.19 120 SER A O 1
ATOM 880 N N . THR A 1 121 ? -12.062 11.721 24.420 1.00 97.38 121 THR A N 1
ATOM 881 C CA . THR A 1 121 ? -11.913 13.113 23.969 1.00 97.38 121 THR A CA 1
ATOM 882 C C . THR A 1 121 ? -11.105 13.204 22.674 1.00 97.38 121 THR A C 1
ATOM 884 O O . THR A 1 121 ? -10.162 12.441 22.468 1.00 97.38 121 THR A O 1
ATOM 887 N N . LEU A 1 122 ? -11.371 14.221 21.843 1.00 95.69 122 LEU A N 1
ATOM 888 C CA . LEU A 1 122 ? -10.575 14.508 20.634 1.00 95.69 122 LEU A CA 1
ATOM 889 C C . LEU A 1 122 ? -9.070 14.627 20.920 1.00 95.69 122 LEU A C 1
ATOM 891 O O . LEU A 1 122 ? -8.241 14.235 20.103 1.00 95.69 122 LEU A O 1
ATOM 895 N N . LYS A 1 123 ? -8.701 15.164 22.089 1.00 96.12 123 LYS A N 1
ATOM 896 C CA . LYS A 1 123 ? -7.298 15.300 22.497 1.00 96.12 123 LYS A CA 1
ATOM 897 C C . LYS A 1 123 ? -6.639 13.936 22.721 1.00 96.12 123 LYS A C 1
ATOM 899 O O . LYS A 1 123 ? -5.503 13.753 22.296 1.00 96.12 123 LYS A O 1
ATOM 904 N N . GLN A 1 124 ? -7.337 13.000 23.370 1.00 94.62 124 GLN A N 1
ATOM 905 C CA . GLN A 1 124 ? -6.847 11.631 23.572 1.00 94.62 124 GLN A CA 1
ATOM 906 C C . GLN A 1 124 ? -6.716 10.893 22.241 1.00 94.62 124 GLN A C 1
ATOM 908 O O . GLN A 1 124 ? -5.668 10.311 21.984 1.00 94.62 124 GLN A O 1
ATOM 913 N N . ILE A 1 125 ? -7.739 10.993 21.386 1.00 93.25 125 ILE A N 1
ATOM 914 C CA . ILE A 1 125 ? -7.762 10.385 20.050 1.00 93.25 125 ILE A CA 1
ATOM 915 C C . ILE A 1 125 ? -6.540 10.846 19.247 1.00 93.25 125 ILE A C 1
ATOM 917 O O . ILE A 1 125 ? -5.728 10.019 18.851 1.00 93.25 125 ILE A O 1
ATOM 921 N N . LYS A 1 126 ? -6.330 12.163 19.110 1.00 91.44 126 LYS A N 1
ATOM 922 C CA . LYS A 1 126 ? -5.180 12.720 18.375 1.00 91.44 126 LYS A CA 1
ATOM 923 C C . LYS A 1 126 ? -3.829 12.303 18.954 1.00 91.44 126 LYS A C 1
ATOM 925 O O . LYS A 1 126 ? -2.913 11.985 18.200 1.00 91.44 126 LYS A O 1
ATOM 930 N N . ALA A 1 127 ? -3.690 12.330 20.281 1.00 91.56 127 ALA A N 1
ATOM 931 C CA . ALA A 1 127 ? -2.445 11.939 20.937 1.00 91.56 127 ALA A CA 1
ATOM 932 C C . ALA A 1 127 ? -2.095 10.477 20.639 1.00 91.56 127 ALA A C 1
ATOM 934 O O . ALA A 1 127 ? -0.939 10.165 20.365 1.00 91.56 127 ALA A O 1
ATOM 935 N N . VAL A 1 128 ? -3.098 9.601 20.647 1.00 89.50 128 VAL A N 1
ATOM 936 C CA . VAL A 1 128 ? -2.919 8.184 20.358 1.00 89.50 128 VAL A CA 1
ATOM 937 C C . VAL A 1 128 ? -2.693 7.916 18.872 1.00 89.50 128 VAL A C 1
ATOM 939 O O . VAL A 1 128 ? -1.812 7.126 18.556 1.00 89.50 128 VAL A O 1
ATOM 942 N N . THR A 1 129 ? -3.411 8.579 17.962 1.00 87.44 129 THR A N 1
ATOM 943 C CA . THR A 1 129 ? -3.157 8.457 16.515 1.00 87.44 129 THR A CA 1
ATOM 944 C C . THR A 1 129 ? -1.691 8.740 16.194 1.00 87.44 129 THR A C 1
ATOM 946 O O . THR A 1 129 ? -1.054 7.956 15.502 1.00 87.44 129 THR A O 1
ATOM 949 N N . LYS A 1 130 ? -1.115 9.788 16.797 1.00 87.62 130 LYS A N 1
ATOM 950 C CA . LYS A 1 130 ? 0.308 10.107 16.632 1.00 87.62 130 LYS A CA 1
ATOM 951 C C . LYS A 1 130 ? 1.241 9.024 17.195 1.00 87.62 130 LYS A C 1
ATOM 953 O O . LYS A 1 130 ? 2.282 8.743 16.614 1.00 87.62 130 LYS A O 1
ATOM 958 N N . GLN A 1 131 ? 0.894 8.423 18.336 1.00 87.25 131 GLN A N 1
ATOM 959 C CA . GLN A 1 131 ? 1.679 7.322 18.915 1.00 87.25 131 GLN A CA 1
ATOM 960 C C . GLN A 1 131 ? 1.628 6.066 18.043 1.00 87.25 131 GLN A C 1
ATOM 962 O O . GLN A 1 131 ? 2.637 5.391 17.888 1.00 87.25 131 GLN A O 1
ATOM 967 N N . VAL A 1 132 ? 0.459 5.759 17.480 1.00 83.88 132 VAL A N 1
ATOM 968 C CA . VAL A 1 132 ? 0.265 4.667 16.523 1.00 83.88 132 VAL A CA 1
ATOM 969 C C . VAL A 1 132 ? 1.110 4.874 15.277 1.00 83.88 132 VAL A C 1
ATOM 971 O O . VAL A 1 132 ? 1.809 3.956 14.871 1.00 83.88 132 VAL A O 1
ATOM 974 N N . GLU A 1 133 ? 1.065 6.073 14.703 1.00 80.50 133 GLU A N 1
ATOM 975 C CA . GLU A 1 133 ? 1.849 6.432 13.524 1.00 80.50 133 GLU A CA 1
ATOM 976 C C . GLU A 1 133 ? 3.343 6.225 13.789 1.00 80.50 133 GLU A C 1
ATOM 978 O O . GLU A 1 133 ? 4.022 5.526 13.039 1.00 80.50 133 GLU A O 1
ATOM 983 N N . GLN A 1 134 ? 3.837 6.730 14.923 1.00 83.69 134 GLN A N 1
ATOM 984 C CA . GLN A 1 134 ? 5.217 6.512 15.345 1.00 83.69 134 GLN A CA 1
ATOM 985 C C . GLN A 1 134 ? 5.537 5.019 15.528 1.00 83.69 134 GLN A C 1
ATOM 987 O O . GLN A 1 134 ? 6.578 4.553 15.075 1.00 83.69 134 GLN A O 1
ATOM 992 N N . LEU A 1 135 ? 4.652 4.253 16.167 1.00 82.44 135 LEU A N 1
ATOM 993 C CA . LEU A 1 135 ? 4.849 2.822 16.395 1.00 82.44 135 LEU A CA 1
ATOM 994 C C . LEU A 1 135 ? 4.831 2.019 15.086 1.00 82.44 135 LEU A C 1
ATOM 996 O O . LEU A 1 135 ? 5.583 1.056 14.955 1.00 82.44 135 LEU A O 1
ATOM 1000 N N . ASN A 1 136 ? 4.018 2.412 14.106 1.00 76.19 136 ASN A N 1
ATOM 1001 C CA . ASN A 1 136 ? 4.027 1.826 12.769 1.00 76.19 136 ASN A CA 1
ATOM 1002 C C . ASN A 1 136 ? 5.330 2.165 12.030 1.00 76.19 136 ASN A C 1
ATOM 1004 O O . ASN A 1 136 ? 5.945 1.259 11.475 1.00 76.19 136 ASN A O 1
ATOM 1008 N N . GLN A 1 137 ? 5.821 3.408 12.115 1.00 74.25 137 GLN A N 1
ATOM 1009 C CA . GLN A 1 137 ? 7.148 3.777 11.597 1.00 74.25 137 GLN A CA 1
ATOM 1010 C C . GLN A 1 137 ? 8.269 2.965 12.266 1.00 74.25 137 GLN A C 1
ATOM 1012 O O . GLN A 1 137 ? 9.178 2.487 11.596 1.00 74.25 137 GLN A O 1
ATOM 1017 N N . GLU A 1 138 ? 8.214 2.773 13.586 1.00 78.25 138 GLU A N 1
ATOM 1018 C CA . GLU A 1 138 ? 9.186 1.963 14.329 1.00 78.25 138 GLU A CA 1
ATOM 1019 C C . GLU A 1 138 ? 9.111 0.479 13.955 1.00 78.25 138 GLU A C 1
ATOM 1021 O O . GLU A 1 138 ? 10.151 -0.148 13.773 1.00 78.25 138 GLU A O 1
ATOM 1026 N N . ARG A 1 139 ? 7.909 -0.091 13.793 1.00 73.88 139 ARG A N 1
ATOM 1027 C CA . ARG A 1 139 ? 7.716 -1.464 13.293 1.00 73.88 139 ARG A CA 1
ATOM 1028 C C . ARG A 1 139 ? 8.262 -1.629 11.886 1.00 73.88 139 ARG A C 1
ATOM 1030 O O . ARG A 1 139 ? 8.880 -2.652 11.602 1.00 73.88 139 ARG A O 1
ATOM 1037 N N . TRP A 1 140 ? 8.049 -0.633 11.033 1.00 66.19 140 TRP A N 1
ATOM 1038 C CA . TRP A 1 140 ? 8.581 -0.616 9.681 1.00 66.19 140 TRP A CA 1
ATOM 1039 C C . TRP A 1 140 ? 10.111 -0.614 9.700 1.00 66.19 140 TRP A C 1
ATOM 1041 O O . TRP A 1 140 ? 10.728 -1.524 9.159 1.00 66.19 140 TRP A O 1
ATOM 1051 N N . ARG A 1 141 ? 10.732 0.303 10.454 1.00 65.12 141 ARG A N 1
ATOM 1052 C CA . ARG A 1 141 ? 12.192 0.324 10.666 1.00 65.12 141 ARG A CA 1
ATOM 1053 C C . ARG A 1 141 ? 12.722 -0.960 11.309 1.00 65.12 141 ARG A C 1
ATOM 1055 O O . ARG A 1 141 ? 13.783 -1.438 10.957 1.00 65.12 141 ARG A O 1
ATOM 1062 N N . ALA A 1 142 ? 12.004 -1.570 12.249 1.00 67.50 142 ALA A N 1
ATOM 1063 C CA . ALA A 1 142 ? 12.424 -2.849 12.828 1.00 67.50 142 ALA A CA 1
ATOM 1064 C C . ALA A 1 142 ? 12.339 -3.999 11.809 1.00 67.50 142 ALA A C 1
ATOM 1066 O O . ALA A 1 142 ? 13.126 -4.945 11.863 1.00 67.50 142 ALA A O 1
ATOM 1067 N N . SER A 1 143 ? 11.399 -3.902 10.868 1.00 59.16 143 SER A N 1
ATOM 1068 C CA . SER A 1 143 ? 11.251 -4.842 9.761 1.00 59.16 143 SER A CA 1
ATOM 1069 C C . SER A 1 143 ? 12.336 -4.660 8.689 1.00 59.16 143 SER A C 1
ATOM 1071 O O . SER A 1 143 ? 12.534 -5.578 7.907 1.00 59.16 143 SER A O 1
ATOM 1073 N N . GLU A 1 144 ? 13.136 -3.584 8.722 1.00 51.88 144 GLU A N 1
ATOM 1074 C CA . GLU A 1 144 ? 14.362 -3.379 7.916 1.00 51.88 144 GLU A CA 1
ATOM 1075 C C . GLU A 1 144 ? 15.339 -4.564 8.009 1.00 51.88 144 GLU A C 1
ATOM 1077 O O . GLU A 1 144 ? 16.002 -4.918 7.037 1.00 51.88 144 GLU A O 1
ATOM 1082 N N . ILE A 1 145 ? 15.353 -5.272 9.145 1.00 49.72 145 ILE A N 1
ATOM 1083 C CA . ILE A 1 145 ? 16.133 -6.508 9.329 1.00 49.72 145 ILE A CA 1
ATOM 1084 C C . ILE A 1 145 ? 15.536 -7.695 8.542 1.00 49.72 145 ILE A C 1
ATOM 1086 O O . ILE A 1 145 ? 16.275 -8.584 8.120 1.00 49.72 145 ILE A O 1
ATOM 1090 N N . LEU A 1 146 ? 14.217 -7.716 8.332 1.00 47.12 146 LEU A N 1
ATOM 1091 C CA . LEU A 1 146 ? 13.481 -8.730 7.562 1.00 47.12 146 LEU A CA 1
ATOM 1092 C C . LEU A 1 146 ? 13.404 -8.399 6.059 1.00 47.12 146 LEU A C 1
ATOM 1094 O O . LEU A 1 146 ? 13.127 -9.287 5.259 1.00 47.12 146 LEU A O 1
ATOM 10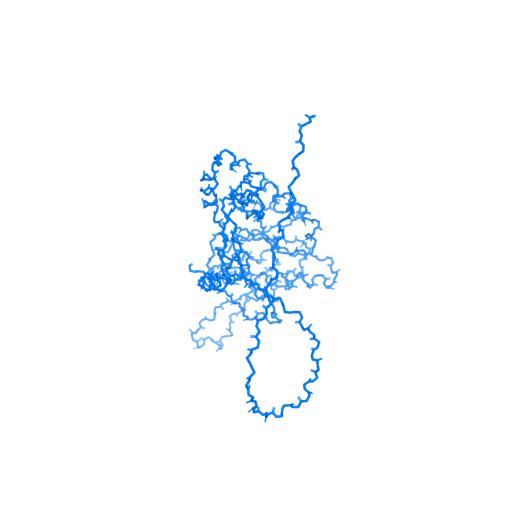98 N N . PHE A 1 147 ? 13.661 -7.148 5.667 1.00 52.41 147 PHE A N 1
ATOM 1099 C CA . PHE A 1 147 ? 13.467 -6.649 4.301 1.00 52.41 147 PHE A CA 1
ATOM 1100 C C . PHE A 1 147 ? 14.621 -6.919 3.328 1.00 52.41 147 PHE A C 1
ATOM 1102 O O . PHE A 1 147 ? 14.537 -6.514 2.172 1.00 52.41 147 PHE A O 1
ATOM 1109 N N . ARG A 1 148 ? 15.678 -7.634 3.737 1.00 55.53 148 ARG A N 1
ATOM 1110 C CA . ARG A 1 148 ? 16.789 -7.988 2.829 1.00 55.53 148 ARG A CA 1
ATOM 1111 C C . ARG A 1 148 ? 16.353 -8.780 1.591 1.00 55.53 148 ARG A C 1
ATOM 1113 O O . ARG A 1 148 ? 17.007 -8.653 0.561 1.00 55.53 148 ARG A O 1
ATOM 1120 N N . ASP A 1 149 ? 15.251 -9.521 1.694 1.00 58.69 149 ASP A N 1
ATOM 1121 C CA . ASP A 1 149 ? 14.713 -10.371 0.624 1.00 58.69 149 ASP A CA 1
ATOM 1122 C C . ASP A 1 149 ? 13.364 -9.858 0.082 1.00 58.69 149 ASP A C 1
ATOM 1124 O O . ASP A 1 149 ? 12.641 -10.585 -0.597 1.00 58.69 149 ASP A O 1
ATOM 1128 N N . VAL A 1 150 ? 12.988 -8.617 0.413 1.00 65.31 150 VAL A N 1
ATOM 1129 C CA . VAL A 1 150 ? 11.720 -8.014 -0.013 1.00 65.31 150 VAL A CA 1
ATOM 1130 C C . VAL A 1 150 ? 12.005 -6.976 -1.092 1.00 65.31 150 VAL A C 1
ATOM 1132 O O . VAL A 1 150 ? 12.849 -6.102 -0.927 1.00 65.31 150 VAL A O 1
ATOM 1135 N N . TRP A 1 151 ? 11.303 -7.087 -2.214 1.00 73.56 151 TRP A N 1
ATOM 1136 C CA . TRP A 1 151 ? 11.453 -6.209 -3.376 1.00 73.56 151 TRP A CA 1
ATOM 1137 C C . TRP A 1 151 ? 10.229 -5.316 -3.599 1.00 73.56 151 TRP A C 1
ATOM 1139 O O . TRP A 1 151 ? 10.286 -4.424 -4.436 1.00 73.56 151 TRP A O 1
ATOM 1149 N N . LEU A 1 152 ? 9.141 -5.522 -2.852 1.00 79.75 152 LEU A N 1
ATOM 1150 C CA . LEU A 1 152 ?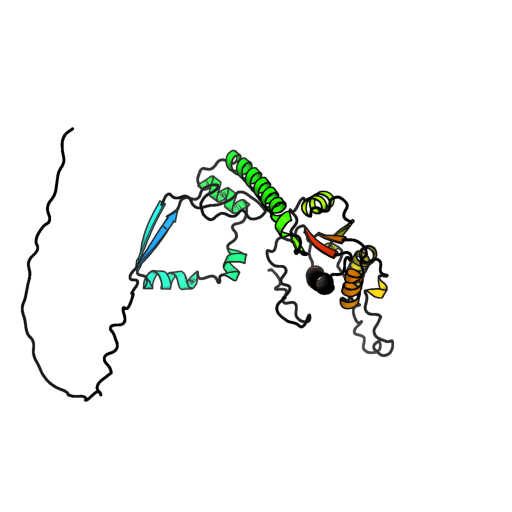 7.901 -4.756 -2.956 1.00 79.75 152 LEU A CA 1
ATOM 1151 C C . LEU A 1 152 ? 7.504 -4.185 -1.593 1.00 79.75 152 LEU A C 1
ATOM 1153 O O . LEU A 1 152 ? 7.377 -4.917 -0.611 1.00 79.75 152 LEU A O 1
ATOM 1157 N N . PHE A 1 153 ? 7.266 -2.879 -1.551 1.00 74.31 153 PHE A N 1
ATOM 1158 C CA . PHE A 1 153 ? 6.999 -2.125 -0.332 1.00 74.31 153 PHE A CA 1
ATOM 1159 C C . PHE A 1 153 ? 5.793 -1.203 -0.501 1.00 74.31 153 PHE A C 1
ATOM 1161 O O . PHE A 1 153 ? 5.517 -0.702 -1.590 1.00 74.31 153 PHE A O 1
ATOM 1168 N N . ARG A 1 154 ? 5.117 -0.911 0.611 1.00 75.75 154 ARG A N 1
ATOM 1169 C CA . ARG A 1 154 ? 4.135 0.173 0.712 1.00 75.75 154 ARG A CA 1
ATOM 1170 C C . ARG A 1 154 ? 4.764 1.293 1.533 1.00 75.75 154 ARG A C 1
ATOM 1172 O O . ARG A 1 154 ? 5.138 1.065 2.680 1.00 75.75 154 ARG A O 1
ATOM 1179 N N . ALA A 1 155 ? 4.920 2.477 0.948 1.00 74.19 155 ALA A N 1
ATOM 1180 C CA . ALA A 1 155 ? 5.399 3.639 1.691 1.00 74.19 155 ALA A CA 1
ATOM 1181 C C . ALA A 1 155 ? 4.244 4.321 2.439 1.00 74.19 155 ALA A C 1
ATOM 1183 O O . ALA A 1 155 ? 3.115 4.344 1.936 1.00 74.19 155 ALA A O 1
ATOM 1184 N N . PRO A 1 156 ? 4.518 4.948 3.598 1.00 72.88 156 PRO A N 1
ATOM 1185 C CA . PRO A 1 156 ? 3.604 5.921 4.179 1.00 72.88 156 PRO A CA 1
ATOM 1186 C C . PRO A 1 156 ? 3.218 6.984 3.141 1.00 72.88 156 PRO A C 1
ATOM 1188 O O . PRO A 1 156 ? 4.065 7.452 2.386 1.00 72.88 156 PRO A O 1
ATOM 1191 N N . ARG A 1 157 ? 1.954 7.419 3.155 1.00 68.00 157 ARG A N 1
ATOM 1192 C CA . ARG A 1 157 ? 1.354 8.391 2.213 1.00 68.00 157 ARG A CA 1
ATOM 1193 C C . ARG A 1 157 ? 2.037 9.759 2.106 1.00 68.00 157 ARG A C 1
ATOM 1195 O O . ARG A 1 157 ? 1.621 10.582 1.293 1.00 68.00 157 ARG A O 1
ATOM 1202 N N . HIS A 1 158 ? 2.985 10.053 2.980 1.00 72.62 158 HIS A N 1
ATOM 1203 C CA . HIS A 1 158 ? 3.678 11.336 3.036 1.00 72.62 158 HIS A CA 1
ATOM 1204 C C . HIS A 1 158 ? 5.197 11.172 3.037 1.00 72.62 158 HIS A C 1
ATOM 1206 O O . HIS A 1 158 ? 5.894 12.157 3.260 1.00 72.62 158 HIS A O 1
ATOM 1212 N N . ALA A 1 159 ? 5.692 9.949 2.828 1.00 75.44 159 ALA A N 1
ATOM 1213 C CA . ALA A 1 159 ? 7.120 9.695 2.796 1.00 75.44 159 ALA A CA 1
ATOM 1214 C C . ALA A 1 159 ? 7.697 10.194 1.470 1.00 75.44 159 ALA A C 1
ATOM 1216 O O . ALA A 1 159 ? 7.234 9.799 0.399 1.00 75.44 159 ALA A O 1
ATOM 1217 N N . ASP A 1 160 ? 8.710 11.052 1.546 1.00 82.62 160 ASP A N 1
ATOM 1218 C CA . ASP A 1 160 ? 9.475 11.442 0.365 1.00 82.62 160 ASP A CA 1
ATOM 1219 C C . ASP A 1 160 ? 10.487 10.355 -0.038 1.00 82.62 160 ASP A C 1
ATOM 1221 O O . ASP A 1 160 ? 10.734 9.388 0.690 1.00 82.62 160 ASP A O 1
ATOM 1225 N N . ALA A 1 161 ? 11.084 10.507 -1.221 1.00 80.25 161 ALA A N 1
ATOM 1226 C CA . ALA A 1 161 ? 12.042 9.547 -1.752 1.00 80.25 161 ALA A CA 1
ATOM 1227 C C . ALA A 1 161 ? 13.229 9.263 -0.822 1.00 80.25 161 ALA A C 1
ATOM 1229 O O . ALA A 1 161 ? 13.662 8.116 -0.695 1.00 80.25 161 ALA A O 1
ATOM 1230 N N . MET A 1 162 ? 13.738 10.294 -0.146 1.00 83.31 162 MET A N 1
ATOM 1231 C CA . MET A 1 162 ? 14.880 10.173 0.757 1.00 83.31 162 MET A CA 1
ATOM 1232 C C . MET A 1 162 ? 14.493 9.455 2.047 1.00 83.31 162 MET A C 1
ATOM 1234 O O . MET A 1 162 ? 15.260 8.630 2.543 1.00 83.31 162 MET A O 1
ATOM 1238 N N . GLU A 1 163 ? 13.304 9.730 2.582 1.00 82.06 163 GLU A N 1
ATOM 1239 C CA . GLU A 1 163 ? 12.753 9.009 3.725 1.00 82.06 163 GLU A CA 1
ATOM 1240 C C . GLU A 1 163 ? 12.558 7.530 3.392 1.00 82.06 163 GLU A C 1
ATOM 1242 O O . GLU A 1 163 ? 12.939 6.674 4.190 1.00 82.06 163 GLU A O 1
ATOM 1247 N N . VAL A 1 164 ? 12.031 7.212 2.206 1.00 81.00 164 VAL A N 1
ATOM 1248 C CA . VAL A 1 164 ? 11.875 5.825 1.748 1.00 81.00 164 VAL A CA 1
ATOM 1249 C C . VAL A 1 164 ? 13.222 5.125 1.611 1.00 81.00 164 VAL A C 1
ATOM 1251 O O . VAL A 1 164 ? 13.394 4.035 2.152 1.00 81.00 164 VAL A O 1
ATOM 1254 N N . LEU A 1 165 ? 14.200 5.755 0.964 1.00 81.00 165 LEU A N 1
ATOM 1255 C CA . LEU A 1 165 ? 15.557 5.221 0.843 1.00 81.00 165 LEU A CA 1
ATOM 1256 C C . LEU A 1 165 ? 16.210 4.979 2.210 1.00 81.00 165 LEU A C 1
ATOM 1258 O O . LEU A 1 165 ? 16.782 3.914 2.448 1.00 81.00 165 LEU A O 1
ATOM 1262 N N . ALA A 1 166 ? 16.071 5.923 3.144 1.00 82.12 166 ALA A N 1
ATOM 1263 C CA . ALA A 1 166 ? 16.549 5.759 4.513 1.00 82.12 166 ALA A CA 1
ATOM 1264 C C . ALA A 1 166 ? 15.835 4.607 5.241 1.00 82.12 166 ALA A C 1
ATOM 1266 O O . ALA A 1 166 ? 16.482 3.865 5.974 1.00 82.12 166 ALA A O 1
ATOM 1267 N N . MET A 1 167 ? 14.528 4.427 5.020 1.00 74.56 167 MET A N 1
ATOM 1268 C CA . MET A 1 167 ? 13.751 3.309 5.573 1.00 74.56 167 MET A CA 1
ATOM 1269 C C . MET A 1 167 ? 14.145 1.949 4.988 1.00 74.56 167 MET A C 1
ATOM 1271 O O . MET A 1 167 ? 14.009 0.939 5.672 1.00 74.56 167 MET A O 1
ATOM 1275 N N . LEU A 1 168 ? 14.622 1.913 3.742 1.00 75.25 168 LEU A N 1
ATOM 1276 C CA . LEU A 1 168 ? 15.143 0.707 3.094 1.00 75.25 168 LEU A CA 1
ATOM 1277 C C . LEU A 1 168 ? 16.604 0.405 3.479 1.00 75.25 168 LEU A C 1
ATOM 1279 O O . LEU A 1 168 ? 17.194 -0.536 2.947 1.00 75.25 168 LEU A O 1
ATOM 1283 N N . GLY A 1 169 ? 17.210 1.202 4.368 1.00 77.31 169 GLY A N 1
ATOM 1284 C CA . GLY A 1 169 ? 18.622 1.081 4.735 1.00 77.31 169 GLY A CA 1
ATOM 1285 C C . GLY A 1 169 ? 19.578 1.470 3.603 1.00 77.31 169 GLY A C 1
ATOM 1286 O O . GLY A 1 169 ? 20.732 1.039 3.586 1.00 77.31 169 GLY A O 1
ATOM 1287 N N . GLN A 1 170 ? 19.101 2.265 2.641 1.00 79.50 170 GLN A N 1
ATOM 1288 C CA . GLN A 1 170 ? 19.803 2.647 1.412 1.00 79.50 170 GLN A CA 1
ATOM 1289 C C . GLN A 1 170 ? 19.829 4.171 1.232 1.00 79.50 170 GLN A C 1
ATOM 1291 O O . GLN A 1 170 ? 19.377 4.672 0.207 1.00 79.50 170 GLN A O 1
ATOM 1296 N N . PRO A 1 171 ? 20.361 4.941 2.199 1.00 81.00 171 PRO A N 1
ATOM 1297 C CA . PRO A 1 171 ? 20.316 6.405 2.149 1.00 81.00 171 PRO A CA 1
ATOM 1298 C C . PRO A 1 171 ? 21.047 7.009 0.939 1.00 81.00 171 PRO A C 1
ATOM 1300 O O . PRO A 1 171 ? 20.713 8.115 0.528 1.00 81.00 171 PRO A O 1
ATOM 1303 N N . ASP A 1 172 ? 22.011 6.281 0.368 1.00 83.69 172 ASP A N 1
ATOM 1304 C CA . ASP A 1 172 ? 22.768 6.672 -0.828 1.00 83.69 172 ASP A CA 1
ATOM 1305 C C . ASP A 1 172 ? 22.273 5.959 -2.106 1.00 83.69 172 ASP A C 1
ATOM 1307 O O . ASP A 1 172 ? 22.935 6.007 -3.142 1.00 83.69 172 ASP A O 1
ATOM 1311 N N . GLY A 1 173 ? 21.145 5.241 -2.030 1.00 83.81 173 GLY A N 1
ATOM 1312 C CA . GLY A 1 173 ? 20.574 4.497 -3.151 1.00 83.81 173 GLY A CA 1
ATOM 1313 C C . GLY A 1 173 ? 19.991 5.409 -4.229 1.00 83.81 173 GLY A C 1
ATOM 1314 O O . GLY A 1 173 ? 19.569 6.535 -3.963 1.00 83.81 173 GLY A O 1
ATOM 1315 N N . TYR A 1 174 ? 19.937 4.910 -5.463 1.00 89.75 174 TYR A N 1
ATOM 1316 C CA . TYR A 1 174 ? 19.271 5.616 -6.550 1.00 89.75 174 TYR A CA 1
ATOM 1317 C C . TYR A 1 174 ? 17.761 5.373 -6.471 1.00 89.75 174 TYR A C 1
ATOM 1319 O O . TYR A 1 174 ? 17.309 4.226 -6.502 1.00 89.75 174 TYR A O 1
ATOM 1327 N N . SER A 1 175 ? 16.975 6.446 -6.378 1.00 90.62 175 SER A N 1
ATOM 1328 C CA . SER A 1 175 ? 15.516 6.377 -6.471 1.00 90.62 175 SER A CA 1
ATOM 1329 C C . SER A 1 175 ? 15.010 7.077 -7.726 1.00 90.62 175 SER A C 1
ATOM 1331 O O . SER A 1 175 ? 15.563 8.086 -8.166 1.00 90.62 175 SER A O 1
ATOM 1333 N N . CYS A 1 176 ? 13.942 6.530 -8.297 1.00 92.19 176 CYS A N 1
ATOM 1334 C CA . CYS A 1 176 ? 13.192 7.142 -9.380 1.00 92.19 176 CYS A CA 1
ATOM 1335 C C . CYS A 1 176 ? 11.728 7.251 -8.968 1.00 92.19 176 CYS A C 1
ATOM 1337 O O . CYS A 1 176 ? 11.119 6.251 -8.592 1.00 92.19 176 CYS A O 1
ATOM 1339 N N . GLU A 1 177 ? 11.169 8.455 -9.049 1.00 92.56 177 GLU A N 1
ATOM 1340 C CA . GLU A 1 177 ? 9.737 8.671 -8.871 1.00 92.56 177 GLU A CA 1
ATOM 1341 C C . GLU A 1 177 ? 9.005 8.470 -10.197 1.00 92.56 177 GLU A C 1
ATOM 1343 O O . GLU A 1 177 ? 9.346 9.097 -11.199 1.00 92.56 177 GLU A O 1
ATOM 1348 N N . LEU A 1 178 ? 7.990 7.609 -10.177 1.00 93.31 178 LEU A N 1
ATOM 1349 C CA . LEU A 1 178 ? 7.090 7.336 -11.292 1.00 93.31 178 LEU A CA 1
ATOM 1350 C C . LEU A 1 178 ? 5.657 7.671 -10.875 1.00 93.31 178 LEU A C 1
ATOM 1352 O O . LEU A 1 178 ? 5.298 7.503 -9.706 1.00 93.31 178 LEU A O 1
ATOM 1356 N N . SER A 1 179 ? 4.809 8.096 -11.810 1.00 92.69 179 SER A N 1
ATOM 1357 C CA . SER A 1 179 ? 3.397 8.365 -11.519 1.00 92.69 179 SER A CA 1
ATOM 1358 C C . SER A 1 179 ? 2.464 7.614 -12.453 1.00 92.69 179 SER A C 1
ATOM 1360 O O . SER A 1 179 ? 2.418 7.874 -13.651 1.00 92.69 179 SER A O 1
ATOM 1362 N N . THR A 1 180 ? 1.618 6.758 -11.884 1.00 90.75 180 THR A N 1
ATOM 1363 C CA . THR A 1 180 ? 0.602 6.013 -12.651 1.00 90.75 180 THR A CA 1
ATOM 1364 C C . THR A 1 180 ? -0.405 6.918 -13.366 1.00 90.75 180 THR A C 1
ATOM 1366 O O . THR A 1 180 ? -0.964 6.530 -14.389 1.00 90.75 180 THR A O 1
ATOM 1369 N N . SER A 1 181 ? -0.602 8.152 -12.891 1.00 90.00 181 SER A N 1
ATOM 1370 C CA . SER A 1 181 ? -1.436 9.152 -13.569 1.00 90.00 181 SER A CA 1
ATOM 1371 C C . SER A 1 181 ? -0.866 9.604 -14.920 1.00 90.00 181 SER A C 1
ATOM 1373 O O . SER A 1 181 ? -1.615 10.092 -15.766 1.00 90.00 181 SER A O 1
ATOM 1375 N N . ASN A 1 182 ? 0.440 9.416 -15.147 1.00 92.88 182 ASN A N 1
ATOM 1376 C CA . ASN A 1 182 ? 1.092 9.686 -16.427 1.00 92.88 182 ASN A CA 1
ATOM 1377 C C . ASN A 1 182 ? 0.936 8.515 -17.412 1.00 92.88 182 ASN A C 1
ATOM 1379 O O . ASN A 1 182 ? 1.214 8.672 -18.599 1.00 92.88 182 ASN A O 1
ATOM 1383 N N . TRP A 1 183 ? 0.489 7.340 -16.956 1.00 93.25 183 TRP A N 1
ATOM 1384 C CA . TRP A 1 183 ? 0.448 6.107 -17.750 1.00 93.25 183 TRP A CA 1
ATOM 1385 C C . TRP A 1 183 ? -0.866 5.965 -18.512 1.00 93.25 183 TRP A C 1
ATOM 1387 O O . TRP A 1 183 ? -1.614 5.001 -18.367 1.00 93.25 183 TRP A O 1
ATOM 1397 N N . HIS A 1 184 ? -1.155 6.961 -19.343 1.00 91.81 184 HIS A N 1
ATOM 1398 C CA . HIS A 1 184 ? -2.321 6.957 -20.224 1.00 91.81 184 HIS A CA 1
ATOM 1399 C C . HIS A 1 184 ? -2.107 6.131 -21.509 1.00 91.81 184 HIS A C 1
ATOM 1401 O O . HIS A 1 184 ? -3.024 6.014 -22.316 1.00 91.81 184 HIS A O 1
ATOM 1407 N N . SER A 1 185 ? -0.898 5.606 -21.730 1.00 93.31 185 SER A N 1
ATOM 1408 C CA . SER A 1 185 ? -0.540 4.668 -22.801 1.00 93.31 185 SER A CA 1
ATOM 1409 C C . SER A 1 185 ? 0.719 3.877 -22.421 1.00 93.31 185 SER A C 1
ATOM 1411 O O . SER A 1 185 ? 1.488 4.308 -21.554 1.00 93.31 185 SER A O 1
ATOM 1413 N N . ALA A 1 186 ? 0.961 2.751 -23.100 1.00 93.50 186 ALA A N 1
ATOM 1414 C CA . ALA A 1 186 ? 2.204 1.986 -22.988 1.00 93.50 186 ALA A CA 1
ATOM 1415 C C . ALA A 1 186 ? 3.438 2.849 -23.300 1.00 93.50 186 ALA A C 1
ATOM 1417 O O . ALA A 1 186 ? 4.397 2.852 -22.534 1.00 93.50 186 ALA A O 1
ATOM 1418 N N . GLU A 1 187 ? 3.383 3.660 -24.363 1.00 95.00 187 GLU A N 1
ATOM 1419 C CA . GLU A 1 187 ? 4.458 4.590 -24.736 1.00 95.00 187 GLU A CA 1
ATOM 1420 C C . GLU A 1 187 ? 4.771 5.595 -23.613 1.00 95.00 187 GLU A C 1
ATOM 1422 O O . GLU A 1 187 ? 5.937 5.865 -23.317 1.00 95.00 187 GLU A O 1
ATOM 1427 N N . ALA A 1 188 ? 3.745 6.142 -22.949 1.00 94.94 188 ALA A N 1
ATOM 1428 C CA . ALA A 1 188 ? 3.935 7.089 -21.853 1.00 94.94 188 ALA A CA 1
ATOM 1429 C C . ALA A 1 188 ? 4.618 6.435 -20.643 1.00 94.94 188 ALA A C 1
ATOM 1431 O O . ALA A 1 188 ? 5.554 7.010 -20.085 1.00 94.94 188 ALA A O 1
ATOM 1432 N N . CYS A 1 189 ? 4.206 5.215 -20.289 1.00 95.44 189 CYS A N 1
ATOM 1433 C CA . CYS A 1 189 ? 4.835 4.428 -19.229 1.00 95.44 189 CYS A CA 1
ATOM 1434 C C . CYS A 1 189 ? 6.283 4.038 -19.592 1.00 95.44 189 CYS A C 1
ATOM 1436 O O . CYS A 1 189 ? 7.201 4.270 -18.803 1.00 95.44 189 CYS A O 1
ATOM 1438 N N . ALA A 1 190 ? 6.526 3.552 -20.814 1.00 96.06 190 ALA A N 1
ATOM 1439 C CA . ALA A 1 190 ? 7.864 3.217 -21.305 1.00 96.06 190 ALA A CA 1
ATOM 1440 C C . ALA A 1 190 ? 8.807 4.430 -21.296 1.00 96.06 190 ALA A C 1
ATOM 1442 O O . ALA A 1 190 ? 9.969 4.307 -20.910 1.00 96.06 190 ALA A O 1
ATOM 1443 N N . ARG A 1 191 ? 8.308 5.618 -21.661 1.00 96.81 191 ARG A N 1
ATOM 1444 C CA . ARG A 1 191 ? 9.076 6.872 -21.632 1.00 96.81 191 ARG A CA 1
ATOM 1445 C C . ARG A 1 191 ? 9.507 7.272 -20.221 1.00 96.81 191 ARG A C 1
ATOM 1447 O O . ARG A 1 191 ? 10.579 7.852 -20.067 1.00 96.81 191 ARG A O 1
ATOM 1454 N N . GLU A 1 192 ? 8.696 6.970 -19.210 1.00 96.12 192 GLU A N 1
ATOM 1455 C CA . GLU A 1 192 ? 9.025 7.230 -17.804 1.00 96.12 192 GLU A CA 1
ATOM 1456 C C . GLU A 1 192 ? 9.995 6.176 -17.238 1.00 96.12 192 GLU A C 1
ATOM 1458 O O . GLU A 1 192 ? 10.901 6.518 -16.481 1.00 96.12 192 GLU A O 1
ATOM 1463 N N . LEU A 1 193 ? 9.862 4.909 -17.653 1.00 95.44 193 LEU A N 1
ATOM 1464 C CA . LEU A 1 193 ? 10.712 3.797 -17.207 1.00 95.44 193 LEU A CA 1
ATOM 1465 C C . LEU A 1 193 ? 12.109 3.787 -17.848 1.00 95.44 193 LEU A C 1
ATOM 1467 O O . LEU A 1 193 ? 13.099 3.493 -17.174 1.00 95.44 193 LEU A O 1
ATOM 1471 N N . ALA A 1 194 ? 12.205 4.091 -19.143 1.00 96.25 194 ALA A N 1
ATOM 1472 C CA . ALA A 1 194 ? 13.425 3.940 -19.936 1.00 96.25 194 ALA A CA 1
ATOM 1473 C C . ALA A 1 194 ? 14.671 4.641 -19.347 1.00 96.25 194 ALA A C 1
ATOM 1475 O O . ALA A 1 194 ? 15.722 3.994 -19.286 1.00 96.25 194 ALA A O 1
ATOM 1476 N N . PRO A 1 195 ? 14.598 5.897 -18.844 1.00 96.19 195 PRO A N 1
ATOM 1477 C CA . PRO A 1 195 ? 15.750 6.569 -18.238 1.00 96.19 195 PRO A CA 1
ATOM 1478 C C . PRO A 1 195 ? 16.319 5.812 -17.036 1.00 96.19 195 PRO A C 1
ATOM 1480 O O . PRO A 1 195 ? 17.534 5.712 -16.883 1.00 96.19 195 PRO A O 1
ATOM 1483 N N . THR A 1 196 ? 15.437 5.248 -16.214 1.00 93.94 196 THR A N 1
ATOM 1484 C CA . THR A 1 196 ? 15.784 4.514 -14.993 1.00 93.94 196 THR A CA 1
ATOM 1485 C C . THR A 1 196 ? 16.406 3.162 -15.297 1.00 93.94 196 THR A C 1
ATOM 1487 O O . THR A 1 196 ? 17.316 2.720 -14.600 1.00 93.94 196 THR A O 1
ATOM 1490 N N . LEU A 1 197 ? 15.936 2.518 -16.363 1.00 94.12 197 LEU A N 1
ATOM 1491 C CA . LEU A 1 197 ? 16.467 1.245 -16.841 1.00 94.12 197 LEU A CA 1
ATOM 1492 C C . LEU A 1 197 ? 17.721 1.409 -17.716 1.00 94.12 197 LEU A C 1
ATOM 1494 O O . LEU A 1 197 ? 18.364 0.418 -18.053 1.00 94.12 197 LEU A O 1
ATOM 1498 N N . GLY A 1 198 ? 18.081 2.642 -18.092 1.00 94.81 198 GLY A N 1
ATOM 1499 C CA . GLY A 1 198 ? 19.235 2.923 -18.946 1.00 94.81 198 GLY A CA 1
ATOM 1500 C C . GLY A 1 198 ? 19.088 2.388 -20.375 1.00 94.81 198 GLY A C 1
ATOM 1501 O O . GLY A 1 198 ? 20.092 2.079 -21.018 1.00 94.81 198 GLY A O 1
ATOM 1502 N N . VAL A 1 199 ? 17.854 2.266 -20.874 1.00 96.25 199 VAL A N 1
ATOM 1503 C CA . VAL A 1 199 ? 17.541 1.761 -22.222 1.00 96.25 199 VAL A CA 1
ATOM 1504 C C . VAL A 1 199 ? 16.824 2.822 -23.056 1.00 96.25 199 VAL A C 1
ATOM 1506 O O . VAL A 1 199 ? 16.327 3.815 -22.532 1.00 96.25 199 VAL A O 1
ATOM 1509 N N . ALA A 1 200 ? 16.794 2.636 -24.374 1.00 96.75 200 ALA A N 1
ATOM 1510 C CA . ALA A 1 200 ? 15.992 3.474 -25.264 1.00 96.75 200 ALA A CA 1
ATOM 1511 C C . ALA A 1 200 ? 14.500 3.119 -25.132 1.00 96.75 200 ALA A C 1
ATOM 1513 O O . ALA A 1 200 ? 14.168 1.964 -24.863 1.00 96.75 200 ALA A O 1
ATOM 1514 N N . VAL A 1 201 ? 13.600 4.083 -25.348 1.00 96.12 201 VAL A N 1
ATOM 1515 C CA . VAL A 1 201 ? 12.142 3.857 -25.251 1.00 96.12 201 VAL A CA 1
ATOM 1516 C C . VAL A 1 201 ? 11.694 2.807 -26.267 1.00 96.12 201 VAL A C 1
ATOM 1518 O O . VAL A 1 201 ? 10.920 1.914 -25.947 1.00 96.12 201 VAL A O 1
ATOM 1521 N N . GLU A 1 202 ? 12.268 2.852 -27.465 1.00 95.31 202 GLU A N 1
ATOM 1522 C CA . GLU A 1 202 ? 12.006 1.928 -28.568 1.00 95.31 202 GLU A CA 1
ATOM 1523 C C . GLU A 1 202 ? 12.441 0.492 -28.248 1.00 95.31 202 GLU A C 1
ATOM 1525 O O . GLU A 1 202 ? 11.949 -0.447 -28.862 1.00 95.31 202 GLU A O 1
ATOM 1530 N N . ALA A 1 203 ? 13.356 0.302 -27.291 1.00 95.38 203 ALA A N 1
ATOM 1531 C CA . ALA A 1 203 ? 13.739 -1.029 -26.826 1.00 95.38 203 ALA A CA 1
ATOM 1532 C C . ALA A 1 203 ? 12.697 -1.643 -25.876 1.00 95.38 203 ALA A C 1
ATOM 1534 O O . ALA A 1 203 ? 12.723 -2.850 -25.650 1.00 95.38 203 ALA A O 1
ATOM 1535 N N . LEU A 1 204 ? 11.808 -0.818 -25.310 1.00 95.44 204 LEU A N 1
ATOM 1536 C CA . LEU A 1 204 ? 10.736 -1.243 -24.413 1.00 95.44 204 LEU A CA 1
ATOM 1537 C C . LEU A 1 204 ? 9.385 -1.374 -25.110 1.00 95.44 204 LEU A C 1
ATOM 1539 O O . LEU A 1 204 ? 8.467 -1.884 -24.483 1.00 95.44 204 LEU A O 1
ATOM 1543 N N . LEU A 1 205 ? 9.235 -0.924 -26.354 1.00 95.06 205 LEU A N 1
ATOM 1544 C CA . LEU A 1 205 ? 7.966 -0.968 -27.080 1.00 95.06 205 LEU A CA 1
ATOM 1545 C C . LEU A 1 205 ? 7.991 -2.042 -28.160 1.00 95.06 205 LEU A C 1
ATOM 1547 O O . LEU A 1 205 ? 9.022 -2.285 -28.794 1.00 95.06 205 LEU A O 1
ATOM 1551 N N . SER A 1 206 ? 6.850 -2.695 -28.376 1.00 89.94 206 SER A N 1
ATOM 1552 C CA . SER A 1 206 ? 6.670 -3.522 -29.559 1.00 89.94 206 SER A CA 1
ATOM 1553 C C . SER A 1 206 ? 6.763 -2.609 -30.781 1.00 89.94 206 SER A C 1
ATOM 1555 O O . SER A 1 206 ? 6.115 -1.568 -30.856 1.00 89.94 206 SER A O 1
ATOM 1557 N N . GLY A 1 207 ? 7.634 -2.961 -31.731 1.00 77.81 207 GLY A N 1
ATOM 1558 C CA . GLY A 1 207 ? 7.682 -2.242 -33.000 1.00 77.81 207 GLY A CA 1
ATOM 1559 C C . GLY A 1 207 ? 6.320 -2.318 -33.696 1.00 77.81 207 GLY A C 1
ATOM 1560 O O . GLY A 1 207 ? 5.576 -3.272 -33.442 1.00 77.81 207 GLY A O 1
ATOM 1561 N N . PRO A 1 208 ? 5.993 -1.366 -34.589 1.00 66.25 208 PRO A N 1
ATOM 1562 C CA . PRO A 1 208 ? 4.766 -1.457 -35.365 1.00 66.25 208 PRO A CA 1
ATOM 1563 C C . PRO A 1 208 ? 4.735 -2.827 -36.039 1.00 66.25 208 PRO A C 1
ATOM 1565 O O . PRO A 1 208 ? 5.718 -3.219 -36.686 1.00 66.25 208 PRO A O 1
ATOM 1568 N N . ALA A 1 209 ? 3.633 -3.561 -35.843 1.00 57.78 209 ALA A N 1
ATOM 1569 C CA . ALA A 1 209 ? 3.369 -4.784 -36.588 1.00 57.78 209 ALA A CA 1
ATOM 1570 C C . ALA A 1 209 ? 3.654 -4.497 -38.066 1.00 57.78 209 ALA A C 1
ATOM 1572 O O . ALA A 1 209 ? 3.453 -3.374 -38.544 1.00 57.78 209 ALA A O 1
ATOM 1573 N N . SER A 1 210 ? 4.270 -5.459 -38.742 1.00 59.97 210 SER A N 1
ATOM 1574 C CA . SER A 1 210 ? 4.883 -5.255 -40.050 1.00 59.97 210 SER A CA 1
ATOM 1575 C C . SER A 1 210 ? 3.938 -4.529 -41.019 1.00 59.97 210 SER A C 1
ATOM 1577 O O . SER A 1 210 ? 2.723 -4.624 -40.902 1.00 59.97 210 SER A O 1
ATOM 1579 N N . ALA A 1 211 ? 4.470 -3.812 -42.014 1.00 59.66 211 ALA A N 1
ATOM 1580 C CA . ALA A 1 211 ? 3.638 -3.079 -42.979 1.00 59.66 211 ALA A CA 1
ATOM 1581 C C . ALA A 1 211 ? 2.610 -3.964 -43.727 1.00 59.66 211 ALA A C 1
ATOM 1583 O O . ALA A 1 211 ? 1.709 -3.428 -44.366 1.00 59.66 211 ALA A O 1
ATOM 1584 N N . GLU A 1 212 ? 2.747 -5.293 -43.651 1.00 62.97 212 GLU A N 1
ATOM 1585 C CA . GLU A 1 212 ? 1.802 -6.275 -44.190 1.00 62.97 212 GLU A CA 1
ATOM 1586 C C . GLU A 1 212 ? 0.563 -6.476 -43.289 1.00 62.97 212 GLU A C 1
ATOM 1588 O O . GLU A 1 212 ? -0.495 -6.825 -43.802 1.00 62.97 212 GLU A O 1
ATOM 1593 N N . ASP A 1 213 ? 0.650 -6.165 -41.992 1.00 57.16 213 ASP A N 1
ATOM 1594 C CA . ASP A 1 213 ? -0.455 -6.237 -41.021 1.00 57.16 213 ASP A CA 1
ATOM 1595 C C . ASP A 1 213 ? -1.281 -4.931 -40.966 1.00 57.16 213 ASP A C 1
ATOM 1597 O O . ASP A 1 213 ? -2.336 -4.871 -40.343 1.00 57.16 213 ASP A O 1
ATOM 1601 N N . ALA A 1 214 ? -0.831 -3.873 -41.653 1.00 57.09 214 ALA A N 1
ATOM 1602 C CA . ALA A 1 214 ? -1.468 -2.553 -41.648 1.00 57.09 214 ALA A CA 1
ATOM 1603 C C . ALA A 1 214 ? -2.710 -2.434 -42.561 1.00 57.09 214 ALA A C 1
ATOM 1605 O O . ALA A 1 214 ? -3.363 -1.387 -42.568 1.00 57.09 214 ALA A O 1
ATOM 1606 N N . GLU A 1 215 ? -3.029 -3.458 -43.366 1.00 61.38 215 GLU A N 1
ATOM 1607 C CA . GLU A 1 215 ? -4.198 -3.427 -44.264 1.00 61.38 215 GLU A CA 1
ATOM 1608 C C . GLU A 1 215 ? -5.521 -3.786 -43.564 1.00 61.38 215 GLU A C 1
ATOM 1610 O O . GLU A 1 215 ? -6.592 -3.400 -44.043 1.00 61.38 215 GLU A O 1
ATOM 1615 N N . GLU A 1 216 ? -5.474 -4.437 -42.400 1.00 59.88 216 GLU A N 1
ATOM 1616 C CA . GLU A 1 216 ? -6.641 -4.634 -41.539 1.00 59.88 216 GLU A CA 1
ATOM 1617 C C . GLU A 1 216 ? -6.616 -3.544 -40.464 1.00 59.88 216 GLU A C 1
ATOM 1619 O O . GLU A 1 216 ? -5.866 -3.627 -39.508 1.00 59.88 216 GLU A O 1
ATOM 1624 N N . GLY A 1 217 ? -7.372 -2.461 -40.671 1.00 54.81 217 GLY A N 1
ATOM 1625 C CA . GLY A 1 217 ? -7.301 -1.193 -39.927 1.00 54.81 217 GLY A CA 1
ATOM 1626 C C . GLY A 1 217 ? -7.640 -1.201 -38.426 1.00 54.81 217 GLY A C 1
ATOM 1627 O O . GLY A 1 217 ? -8.199 -0.220 -37.934 1.00 54.81 217 GLY A O 1
ATOM 1628 N N . GLU A 1 218 ? -7.310 -2.259 -37.694 1.00 58.06 218 GLU A N 1
ATOM 1629 C CA . GLU A 1 218 ? -7.120 -2.221 -36.249 1.00 58.06 218 GLU A CA 1
ATOM 1630 C C . GLU A 1 218 ? -5.689 -1.738 -35.998 1.00 58.06 218 GLU A C 1
ATOM 1632 O O . GLU A 1 218 ? -4.723 -2.484 -36.131 1.00 58.06 218 GLU A O 1
ATOM 1637 N N . GLY A 1 219 ? -5.536 -0.441 -35.715 1.00 55.06 219 GLY A N 1
ATOM 1638 C CA . GLY A 1 219 ? -4.251 0.095 -35.283 1.00 55.06 219 GLY A CA 1
ATOM 1639 C C . GLY A 1 219 ? -3.802 -0.669 -34.045 1.00 55.06 219 GLY A C 1
ATOM 1640 O O . GLY A 1 219 ? -4.404 -0.501 -32.990 1.00 55.06 219 GLY A O 1
ATOM 1641 N N . GLY A 1 220 ? -2.806 -1.542 -34.198 1.00 63.12 220 GLY A N 1
ATOM 1642 C CA . GLY A 1 220 ? -2.216 -2.261 -33.082 1.00 63.12 220 GLY A CA 1
ATOM 1643 C C . GLY A 1 220 ? -1.641 -1.242 -32.113 1.00 63.12 220 GLY A C 1
ATOM 1644 O O . GLY A 1 220 ? -0.698 -0.531 -32.461 1.00 63.12 220 GLY A O 1
ATOM 1645 N N . ASP A 1 221 ? -2.252 -1.132 -30.939 1.00 75.94 221 ASP A N 1
ATOM 1646 C CA . ASP A 1 221 ? -1.726 -0.293 -29.877 1.00 75.94 221 ASP A CA 1
ATOM 1647 C C . ASP A 1 221 ? -0.318 -0.800 -29.531 1.00 75.94 221 ASP A C 1
ATOM 1649 O O . ASP A 1 221 ? -0.108 -1.996 -29.312 1.00 75.94 221 ASP A O 1
ATOM 1653 N N . GLU A 1 222 ? 0.665 0.104 -29.543 1.00 85.56 222 GLU A N 1
ATOM 1654 C CA . GLU A 1 222 ? 2.010 -0.203 -29.058 1.00 85.56 222 GLU A CA 1
ATOM 1655 C C . GLU A 1 222 ? 1.886 -0.726 -27.617 1.00 85.56 222 GLU A C 1
ATOM 1657 O O . GLU A 1 222 ? 1.215 -0.102 -26.794 1.00 85.56 222 GLU A O 1
ATOM 1662 N N . ASP A 1 223 ? 2.514 -1.864 -27.306 1.00 92.44 223 ASP A N 1
ATOM 1663 C CA . ASP A 1 223 ? 2.540 -2.448 -25.958 1.00 92.44 223 ASP A CA 1
ATOM 1664 C C . ASP A 1 223 ? 3.986 -2.480 -25.446 1.00 92.44 223 ASP A C 1
ATOM 1666 O O . ASP A 1 223 ? 4.952 -2.459 -26.216 1.00 92.44 223 ASP A O 1
ATOM 1670 N N . ILE A 1 224 ? 4.150 -2.521 -24.127 1.00 92.88 224 ILE A N 1
ATOM 1671 C CA . ILE A 1 224 ? 5.461 -2.667 -23.504 1.00 92.88 224 ILE A CA 1
ATOM 1672 C C . ILE A 1 224 ? 5.932 -4.116 -23.659 1.00 92.88 224 ILE A C 1
ATOM 1674 O O . ILE A 1 224 ? 5.267 -5.068 -23.250 1.00 92.88 224 ILE A O 1
ATOM 1678 N N . VAL A 1 225 ? 7.145 -4.292 -24.177 1.00 94.88 225 VAL A N 1
ATOM 1679 C CA . VAL A 1 225 ? 7.860 -5.570 -24.198 1.00 94.88 225 VAL A CA 1
ATOM 1680 C C . VAL A 1 225 ? 8.409 -5.837 -22.794 1.00 94.88 225 VAL A C 1
ATOM 1682 O O . VAL A 1 225 ? 9.568 -5.560 -22.483 1.00 94.88 225 VAL A O 1
ATOM 1685 N N . TRP A 1 226 ? 7.562 -6.371 -21.911 1.00 93.44 226 TRP A N 1
ATOM 1686 C CA . TRP A 1 226 ? 7.892 -6.598 -20.496 1.00 93.44 226 TRP A CA 1
ATOM 1687 C C . TRP A 1 226 ? 9.088 -7.529 -20.276 1.00 93.44 226 TRP A C 1
ATOM 1689 O O . TRP A 1 226 ? 9.809 -7.375 -19.292 1.00 93.44 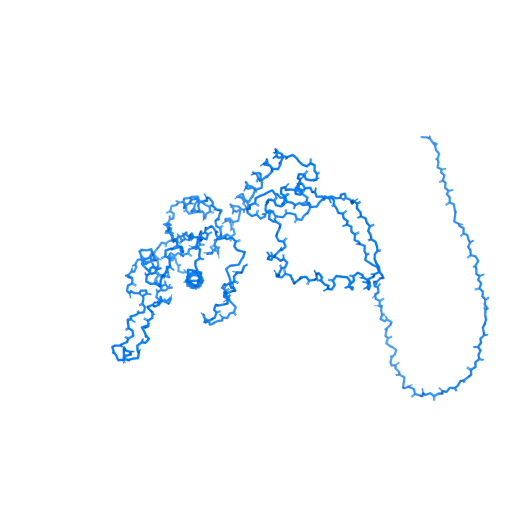226 TRP A O 1
ATOM 1699 N N . SER A 1 227 ? 9.366 -8.447 -21.205 1.00 92.06 227 SER A N 1
ATOM 1700 C CA . SER A 1 227 ? 10.590 -9.256 -21.179 1.00 92.06 227 SER A CA 1
ATOM 1701 C C . SER A 1 227 ? 11.853 -8.401 -21.337 1.00 92.06 227 SER A C 1
ATOM 1703 O O . SER A 1 227 ? 12.804 -8.583 -20.582 1.00 92.06 227 SER A O 1
ATOM 1705 N N . ALA A 1 228 ? 11.841 -7.408 -22.233 1.00 93.38 228 ALA A N 1
ATOM 1706 C CA . ALA A 1 228 ? 12.950 -6.470 -22.409 1.00 93.38 228 ALA A CA 1
ATOM 1707 C C . ALA A 1 228 ? 13.126 -5.561 -21.183 1.00 93.38 228 ALA A C 1
ATOM 1709 O O . ALA A 1 228 ? 14.254 -5.307 -20.758 1.00 93.38 228 ALA A O 1
ATOM 1710 N N . ALA A 1 229 ? 12.021 -5.117 -20.569 1.00 93.88 229 ALA A N 1
ATOM 1711 C CA . ALA A 1 229 ? 12.066 -4.389 -19.301 1.00 93.88 229 ALA A CA 1
ATOM 1712 C C . ALA A 1 229 ? 12.690 -5.244 -18.181 1.00 93.88 229 ALA A C 1
ATOM 1714 O O . ALA A 1 229 ? 13.547 -4.760 -17.440 1.00 93.88 229 ALA A O 1
ATOM 1715 N N . CYS A 1 230 ? 12.317 -6.525 -18.092 1.00 92.38 230 CYS A N 1
ATOM 1716 C CA . CYS A 1 230 ? 12.844 -7.459 -17.096 1.00 92.38 230 CYS A CA 1
ATOM 1717 C C . CYS A 1 230 ? 14.345 -7.691 -17.288 1.00 92.38 230 CYS A C 1
ATOM 1719 O O . CYS A 1 230 ? 15.116 -7.589 -16.332 1.00 92.38 230 CYS A O 1
ATOM 1721 N N . ASP A 1 231 ? 14.777 -7.922 -18.529 1.00 91.69 231 ASP A N 1
ATOM 1722 C CA . ASP A 1 231 ? 16.189 -8.073 -18.879 1.00 91.69 231 ASP A CA 1
ATOM 1723 C C . ASP A 1 231 ? 16.989 -6.809 -18.542 1.00 91.69 231 ASP A C 1
ATOM 1725 O O . ASP A 1 231 ? 18.100 -6.898 -18.013 1.00 91.69 231 ASP A O 1
ATOM 1729 N N . ALA A 1 232 ? 16.435 -5.621 -18.802 1.00 94.19 232 ALA A N 1
ATOM 1730 C CA . ALA A 1 232 ? 17.077 -4.361 -18.441 1.00 94.19 232 ALA A CA 1
ATOM 1731 C C . ALA A 1 232 ? 17.262 -4.244 -16.919 1.00 94.19 232 ALA A C 1
ATOM 1733 O O . ALA A 1 232 ? 18.366 -3.952 -16.458 1.00 94.19 232 ALA A O 1
ATOM 1734 N N . MET A 1 233 ? 16.230 -4.571 -16.133 1.00 93.50 233 MET A N 1
ATOM 1735 C CA . MET A 1 233 ? 16.298 -4.582 -14.665 1.00 93.50 233 MET A CA 1
ATOM 1736 C C . MET A 1 233 ? 17.348 -5.564 -14.130 1.00 93.50 233 MET A C 1
ATOM 1738 O O . MET A 1 233 ? 18.113 -5.217 -13.233 1.00 93.50 233 MET A O 1
ATOM 1742 N N . GLN A 1 234 ? 17.443 -6.767 -14.704 1.00 90.62 234 GLN A N 1
ATOM 1743 C CA . GLN A 1 234 ? 18.438 -7.783 -14.318 1.00 90.62 234 GLN A CA 1
ATOM 1744 C C . GLN A 1 234 ? 19.890 -7.388 -14.643 1.00 90.62 234 GLN A C 1
ATOM 1746 O O . GLN A 1 234 ? 20.842 -8.007 -14.147 1.00 90.62 234 GLN A O 1
ATOM 1751 N N . ASN A 1 235 ? 20.083 -6.398 -15.517 1.00 90.88 235 ASN A N 1
ATOM 1752 C CA . ASN A 1 235 ? 21.394 -5.918 -15.948 1.00 90.88 235 ASN A CA 1
ATOM 1753 C C . ASN A 1 235 ? 21.794 -4.580 -15.310 1.00 90.88 235 ASN A C 1
ATOM 1755 O O . ASN A 1 235 ? 22.863 -4.057 -15.636 1.00 90.88 235 ASN A O 1
ATOM 1759 N N . LEU A 1 236 ? 20.998 -4.050 -14.376 1.00 90.69 236 LEU A N 1
ATOM 1760 C CA . LEU A 1 236 ? 21.362 -2.854 -13.625 1.00 90.69 236 LEU A CA 1
ATOM 1761 C C . LEU A 1 236 ? 22.648 -3.084 -12.819 1.00 90.69 236 LEU A C 1
ATOM 1763 O O . LEU A 1 236 ? 22.850 -4.118 -12.175 1.00 90.69 236 LEU A O 1
ATOM 1767 N N . SER A 1 237 ? 23.549 -2.104 -12.866 1.00 88.25 237 SER A N 1
ATOM 1768 C CA . SER A 1 237 ? 24.822 -2.137 -12.135 1.00 88.25 237 SER A CA 1
ATOM 1769 C C . SER A 1 237 ? 24.687 -1.708 -10.677 1.00 88.25 237 SER A C 1
ATOM 1771 O O . SER A 1 237 ? 25.563 -2.004 -9.869 1.00 88.25 237 SER A O 1
ATOM 1773 N N . GLU A 1 238 ? 23.606 -1.006 -10.347 1.00 88.06 238 GLU A N 1
ATOM 1774 C CA . GLU A 1 238 ? 23.342 -0.426 -9.034 1.00 88.06 238 GLU A CA 1
ATOM 1775 C C . GLU A 1 238 ? 21.923 -0.765 -8.591 1.00 88.06 238 GLU A C 1
ATOM 1777 O O . GLU A 1 238 ? 21.057 -1.075 -9.408 1.00 88.06 238 GLU A O 1
ATOM 1782 N N . GLN A 1 239 ? 21.693 -0.732 -7.282 1.00 84.81 239 GLN A N 1
ATOM 1783 C CA . GLN A 1 239 ? 20.356 -0.918 -6.748 1.00 84.81 239 GLN A CA 1
ATOM 1784 C C . GLN A 1 239 ? 19.485 0.300 -7.058 1.00 84.81 239 GLN A C 1
ATOM 1786 O O . GLN A 1 239 ? 19.878 1.434 -6.787 1.00 84.81 239 GLN A O 1
ATOM 1791 N N . VAL A 1 240 ? 18.299 0.041 -7.602 1.00 90.00 240 VAL A N 1
ATOM 1792 C CA . VAL A 1 240 ? 17.332 1.061 -8.008 1.00 90.00 240 VAL A CA 1
ATOM 1793 C C . VAL A 1 240 ? 16.043 0.883 -7.218 1.00 90.00 240 VAL A C 1
ATOM 1795 O O . VAL A 1 240 ? 15.498 -0.217 -7.135 1.00 90.00 240 VAL A O 1
ATOM 1798 N N . VAL A 1 241 ? 15.529 1.978 -6.663 1.00 89.69 241 VAL A N 1
ATOM 1799 C CA . VAL A 1 241 ? 14.234 2.018 -5.979 1.00 89.69 241 VAL A CA 1
ATOM 1800 C C . VAL A 1 241 ? 13.227 2.784 -6.837 1.00 89.69 241 VAL A C 1
ATOM 1802 O O . VAL A 1 241 ? 13.360 3.988 -7.041 1.00 89.69 241 VAL A O 1
ATOM 1805 N N . LEU A 1 242 ? 12.208 2.088 -7.337 1.00 92.56 242 LEU A N 1
ATOM 1806 C CA . LEU A 1 242 ? 11.088 2.671 -8.072 1.00 92.56 242 LEU A CA 1
ATOM 1807 C C . LEU A 1 242 ? 10.013 3.121 -7.080 1.00 92.56 242 LEU A C 1
ATOM 1809 O O . LEU A 1 242 ? 9.358 2.292 -6.453 1.00 92.56 242 LEU A O 1
ATOM 1813 N N . LEU A 1 243 ? 9.827 4.427 -6.938 1.00 90.50 243 LEU A N 1
ATOM 1814 C CA . LEU A 1 243 ? 8.822 5.047 -6.082 1.00 90.50 243 LEU A CA 1
ATOM 1815 C C . LEU A 1 243 ? 7.598 5.396 -6.927 1.00 90.50 243 LEU A C 1
ATOM 1817 O O . LEU A 1 243 ? 7.588 6.401 -7.632 1.00 90.50 243 LEU A O 1
ATOM 1821 N N . ILE A 1 244 ? 6.565 4.562 -6.882 1.00 91.31 244 ILE A N 1
ATOM 1822 C CA . ILE A 1 244 ? 5.417 4.677 -7.782 1.00 91.31 244 ILE A CA 1
ATOM 1823 C C . ILE A 1 244 ? 4.242 5.336 -7.065 1.00 91.31 244 ILE A C 1
ATOM 1825 O O . ILE A 1 244 ? 3.648 4.760 -6.151 1.00 91.31 244 ILE A O 1
ATOM 1829 N N . ARG A 1 245 ? 3.861 6.533 -7.512 1.00 89.50 245 ARG A N 1
ATOM 1830 C CA . ARG A 1 245 ? 2.692 7.266 -7.019 1.00 89.50 245 ARG A CA 1
ATOM 1831 C C . ARG A 1 245 ? 1.409 6.754 -7.666 1.00 89.50 245 ARG A C 1
ATOM 1833 O O . ARG A 1 245 ? 1.262 6.732 -8.891 1.00 89.50 245 ARG A O 1
ATOM 1840 N N . CYS A 1 246 ? 0.463 6.377 -6.815 1.00 86.00 246 CYS A N 1
ATOM 1841 C CA . CYS A 1 246 ? -0.816 5.767 -7.175 1.00 86.00 246 CYS A CA 1
ATOM 1842 C C . CYS A 1 246 ? -2.005 6.686 -6.836 1.00 86.00 246 CYS A C 1
ATOM 1844 O O . CYS A 1 246 ? -3.075 6.208 -6.474 1.00 86.00 246 CYS A O 1
ATOM 1846 N N . ASP A 1 247 ? -1.798 8.006 -6.892 1.00 74.81 247 ASP A N 1
ATOM 1847 C CA . ASP A 1 247 ? -2.744 9.002 -6.366 1.00 74.81 247 ASP A CA 1
ATOM 1848 C C . ASP A 1 247 ? -4.040 9.109 -7.208 1.00 74.81 247 ASP A C 1
ATOM 1850 O O . ASP A 1 247 ? -5.109 9.365 -6.656 1.00 74.81 247 ASP A O 1
ATOM 1854 N N . GLU A 1 248 ? -3.962 8.875 -8.525 1.00 71.56 248 GLU A N 1
ATOM 1855 C CA . GLU A 1 248 ? -5.095 8.887 -9.466 1.00 71.56 248 GLU A CA 1
ATOM 1856 C C . GLU A 1 248 ? -4.890 7.800 -10.529 1.00 71.56 248 GLU A C 1
ATOM 1858 O O . GLU A 1 248 ? -4.247 8.037 -11.554 1.00 71.56 248 GLU A O 1
ATOM 1863 N N . VAL A 1 249 ? -5.391 6.587 -10.275 1.00 64.69 249 VAL A N 1
ATOM 1864 C CA . VAL A 1 249 ? -5.140 5.453 -11.173 1.00 64.69 249 VAL A CA 1
ATOM 1865 C C . VAL A 1 249 ? -6.334 5.188 -12.086 1.00 64.69 249 VAL A C 1
ATOM 1867 O O . VAL A 1 249 ? -7.434 4.882 -11.631 1.00 64.69 249 VAL A O 1
ATOM 1870 N N . TYR A 1 250 ? -6.105 5.297 -13.394 1.00 75.81 250 TYR A N 1
ATOM 1871 C CA . TYR A 1 250 ? -7.029 4.819 -14.424 1.00 75.81 250 TYR A CA 1
ATOM 1872 C C . TYR A 1 250 ? -6.864 3.304 -14.612 1.00 75.81 250 TYR A C 1
ATOM 1874 O O . TYR A 1 250 ? -5.820 2.751 -14.269 1.00 75.81 250 TYR A O 1
ATOM 1882 N N . SER A 1 251 ? -7.858 2.629 -15.200 1.00 82.38 251 SER A N 1
ATOM 1883 C CA . SER A 1 251 ? -7.823 1.170 -15.415 1.00 82.38 251 SER A CA 1
ATOM 1884 C C . SER A 1 251 ? -6.548 0.702 -16.125 1.00 82.38 251 SER A C 1
ATOM 1886 O O . SER A 1 251 ? -5.927 -0.260 -15.687 1.00 82.38 251 SER A O 1
ATOM 1888 N N . LEU A 1 252 ? -6.111 1.434 -17.155 1.00 83.88 252 LEU A N 1
ATOM 1889 C CA . LEU A 1 252 ? -4.875 1.135 -17.881 1.00 83.88 252 LEU A CA 1
ATOM 1890 C C . LEU A 1 252 ? -3.621 1.327 -17.012 1.00 83.88 252 LEU A C 1
ATOM 1892 O O . LEU A 1 252 ? -2.715 0.503 -17.043 1.00 83.88 252 LEU A O 1
ATOM 1896 N N . GLY A 1 253 ? -3.571 2.384 -16.197 1.00 86.88 253 GLY A N 1
ATOM 1897 C CA . GLY A 1 253 ? -2.449 2.623 -15.286 1.00 86.88 253 GLY A CA 1
ATOM 1898 C C . GLY A 1 253 ? -2.303 1.516 -14.236 1.00 86.88 253 GLY A C 1
ATOM 1899 O O . GLY A 1 253 ? -1.182 1.141 -13.900 1.00 86.88 253 GLY A O 1
ATOM 1900 N N . LEU A 1 254 ? -3.423 0.954 -13.761 1.00 83.69 254 LEU A N 1
ATOM 1901 C CA . LEU A 1 254 ? -3.430 -0.209 -12.865 1.00 83.69 254 LEU A CA 1
ATOM 1902 C C . LEU A 1 254 ? -2.907 -1.467 -13.564 1.00 83.69 254 LEU A C 1
ATOM 1904 O O . LEU A 1 254 ? -2.118 -2.201 -12.974 1.00 83.69 254 LEU A O 1
ATOM 1908 N N . GLU A 1 255 ? -3.316 -1.701 -14.811 1.00 85.44 255 GLU A N 1
ATOM 1909 C CA . GLU A 1 255 ? -2.844 -2.840 -15.604 1.00 85.44 255 GLU A CA 1
ATOM 1910 C C . GLU A 1 255 ? -1.328 -2.775 -15.832 1.00 85.44 255 GLU A C 1
ATOM 1912 O O . GLU A 1 255 ? -0.604 -3.726 -15.528 1.00 85.44 255 GLU A O 1
ATOM 1917 N N . LEU A 1 256 ? -0.830 -1.620 -16.283 1.00 90.12 256 LEU A N 1
ATOM 1918 C CA . LEU A 1 256 ? 0.600 -1.390 -16.492 1.00 90.12 256 LEU A CA 1
ATOM 1919 C C . LEU A 1 256 ? 1.390 -1.514 -15.179 1.00 90.12 256 LEU A C 1
ATOM 1921 O O . LEU A 1 256 ? 2.488 -2.071 -15.174 1.00 90.12 256 LEU A O 1
ATOM 1925 N N . LEU A 1 257 ? 0.823 -1.065 -14.052 1.00 90.19 257 LEU A N 1
ATOM 1926 C CA . LEU A 1 257 ? 1.422 -1.255 -12.730 1.00 90.19 257 LEU A CA 1
ATOM 1927 C C . LEU A 1 257 ? 1.525 -2.731 -12.352 1.00 90.19 257 LEU A C 1
ATOM 1929 O O . LEU A 1 257 ? 2.584 -3.160 -11.895 1.00 90.19 257 LEU A O 1
ATOM 1933 N N . GLY A 1 258 ? 0.459 -3.508 -12.552 1.00 84.56 258 GLY A N 1
ATOM 1934 C CA . GLY A 1 258 ? 0.460 -4.947 -12.295 1.00 84.56 258 GLY A CA 1
ATOM 1935 C C . GLY A 1 258 ? 1.569 -5.658 -13.072 1.00 84.56 258 GLY A C 1
ATOM 1936 O O . GLY A 1 258 ? 2.367 -6.390 -12.480 1.00 84.56 258 GLY A O 1
ATOM 1937 N N . ARG A 1 259 ? 1.690 -5.365 -14.374 1.00 89.88 259 ARG A N 1
ATOM 1938 C CA . ARG A 1 259 ? 2.743 -5.927 -15.236 1.00 89.88 259 ARG A CA 1
ATOM 1939 C C . ARG A 1 259 ? 4.148 -5.489 -14.821 1.00 89.88 259 ARG A C 1
ATOM 1941 O O . ARG A 1 259 ? 5.049 -6.325 -14.753 1.00 89.88 259 ARG A O 1
ATOM 1948 N N . LEU A 1 260 ? 4.339 -4.216 -14.469 1.00 91.38 260 LEU A N 1
ATOM 1949 C CA . LEU A 1 260 ? 5.619 -3.711 -13.966 1.00 91.38 260 LEU A CA 1
ATOM 1950 C C . LEU A 1 260 ? 6.037 -4.410 -12.668 1.00 91.38 260 LEU A C 1
ATOM 1952 O O . LEU A 1 260 ? 7.189 -4.819 -12.523 1.00 91.38 260 LEU A O 1
ATOM 1956 N N . VAL A 1 261 ? 5.108 -4.566 -11.726 1.00 88.06 261 VAL A N 1
ATOM 1957 C CA . VAL A 1 261 ? 5.362 -5.241 -10.449 1.00 88.06 261 VAL A CA 1
ATOM 1958 C C . VAL A 1 261 ? 5.722 -6.712 -10.698 1.00 88.06 261 VAL A C 1
ATOM 1960 O O . VAL A 1 261 ? 6.697 -7.194 -10.124 1.00 88.06 261 VAL A O 1
ATOM 1963 N N . GLY A 1 262 ? 5.034 -7.399 -11.619 1.00 82.88 262 GLY A N 1
ATOM 1964 C CA . GLY A 1 262 ? 5.399 -8.749 -12.075 1.00 82.88 262 GLY A CA 1
ATOM 1965 C C . GLY A 1 262 ? 6.807 -8.832 -12.674 1.00 82.88 262 GLY A C 1
ATOM 1966 O O . GLY A 1 262 ? 7.606 -9.701 -12.323 1.00 82.88 262 GLY A O 1
ATOM 1967 N N . CYS A 1 263 ? 7.148 -7.869 -13.526 1.00 88.12 263 CYS A N 1
ATOM 1968 C CA . CYS A 1 263 ? 8.461 -7.746 -14.149 1.00 88.12 263 CYS A CA 1
ATOM 1969 C C . CYS A 1 263 ? 9.589 -7.580 -13.113 1.00 88.12 263 CYS A C 1
ATOM 1971 O O . CYS A 1 263 ? 10.626 -8.247 -13.215 1.00 88.12 263 CYS A O 1
ATOM 1973 N N . VAL A 1 264 ? 9.384 -6.742 -12.089 1.00 88.25 264 VAL A N 1
ATOM 1974 C CA . VAL A 1 264 ? 10.361 -6.562 -11.003 1.00 88.25 264 VAL A CA 1
ATOM 1975 C C . VAL A 1 264 ? 10.489 -7.827 -10.156 1.00 88.25 264 VAL A C 1
ATOM 1977 O O . VAL A 1 264 ? 11.611 -8.203 -9.814 1.00 88.25 264 VAL A O 1
ATOM 1980 N N . ALA A 1 265 ? 9.383 -8.520 -9.864 1.00 84.06 265 ALA A N 1
ATOM 1981 C CA . ALA A 1 265 ? 9.410 -9.797 -9.150 1.00 84.06 265 ALA A CA 1
ATOM 1982 C C . ALA A 1 265 ? 10.334 -10.805 -9.845 1.00 84.06 265 ALA A C 1
ATOM 1984 O O . ALA A 1 265 ? 11.238 -11.369 -9.224 1.00 84.06 265 ALA A O 1
ATOM 1985 N N . ASN A 1 266 ? 10.147 -10.974 -11.156 1.00 83.81 266 ASN A N 1
ATOM 1986 C CA . ASN A 1 266 ? 10.931 -11.894 -11.973 1.00 83.81 266 ASN A CA 1
ATOM 1987 C C . ASN A 1 266 ? 12.411 -11.502 -12.006 1.00 83.81 266 ASN A C 1
ATOM 1989 O O . ASN A 1 266 ? 13.281 -12.356 -11.818 1.00 83.81 266 ASN A O 1
ATOM 1993 N N . ALA A 1 267 ? 12.710 -10.209 -12.168 1.00 86.12 267 ALA A N 1
ATOM 1994 C CA . ALA A 1 267 ? 14.081 -9.709 -12.130 1.00 86.12 267 ALA A CA 1
ATOM 1995 C C . ALA A 1 267 ? 14.746 -9.962 -10.765 1.00 86.12 267 ALA A C 1
ATOM 1997 O O . ALA A 1 267 ? 15.906 -10.377 -10.704 1.00 86.12 267 ALA A O 1
ATOM 1998 N N . HIS A 1 268 ? 14.003 -9.773 -9.671 1.00 83.50 268 HIS A N 1
ATOM 1999 C CA . HIS A 1 268 ? 14.482 -10.026 -8.317 1.00 83.50 268 HIS A CA 1
ATOM 2000 C C . HIS A 1 268 ? 14.782 -11.512 -8.076 1.00 83.50 268 HIS A C 1
ATOM 2002 O O . HIS A 1 268 ? 15.858 -11.854 -7.582 1.00 83.50 268 HIS A O 1
ATOM 2008 N N . VAL A 1 269 ? 13.871 -12.410 -8.470 1.00 81.69 269 VAL A N 1
ATOM 2009 C CA . VAL A 1 269 ? 14.074 -13.866 -8.363 1.00 81.69 269 VAL A CA 1
ATOM 2010 C C . VAL A 1 269 ? 15.288 -14.306 -9.185 1.00 81.69 269 VAL A C 1
ATOM 2012 O O . VAL A 1 269 ? 16.135 -15.048 -8.681 1.00 81.69 269 VAL A O 1
ATOM 2015 N N . ALA A 1 270 ? 15.432 -13.809 -10.417 1.00 82.38 270 ALA A N 1
ATOM 2016 C CA . ALA A 1 270 ? 16.586 -14.105 -11.265 1.00 82.38 270 ALA A CA 1
ATOM 2017 C C . ALA A 1 270 ? 17.910 -13.657 -10.617 1.00 82.38 270 ALA A C 1
ATOM 2019 O O . ALA A 1 270 ? 18.885 -14.417 -10.607 1.00 82.38 270 ALA A O 1
ATOM 2020 N N . ALA A 1 271 ? 17.941 -12.463 -10.015 1.00 81.06 271 ALA A N 1
ATOM 2021 C CA . ALA A 1 271 ? 19.113 -11.956 -9.302 1.00 81.06 271 ALA A CA 1
ATOM 2022 C C . ALA A 1 271 ? 19.497 -12.844 -8.101 1.00 81.06 271 ALA A C 1
ATOM 2024 O O . ALA A 1 271 ? 20.681 -13.155 -7.921 1.00 81.06 271 ALA A O 1
ATOM 2025 N N . GLN A 1 272 ? 18.510 -13.317 -7.326 1.00 79.31 272 GLN A N 1
ATOM 2026 C CA . GLN A 1 272 ? 18.739 -14.232 -6.202 1.00 79.31 272 GLN A CA 1
ATOM 2027 C C . GLN A 1 272 ? 19.309 -15.584 -6.655 1.00 79.31 272 GLN A C 1
ATOM 2029 O O . GLN A 1 272 ? 20.296 -16.056 -6.083 1.00 79.31 272 GLN A O 1
ATOM 2034 N N . VAL A 1 273 ? 18.725 -16.195 -7.695 1.00 80.44 273 VAL A N 1
ATOM 2035 C CA . VAL A 1 273 ? 19.140 -17.512 -8.219 1.00 80.44 273 VAL A CA 1
ATOM 2036 C C . VAL A 1 273 ? 20.564 -17.476 -8.766 1.00 80.44 273 VAL A C 1
ATOM 2038 O O . VAL A 1 273 ? 21.345 -18.402 -8.547 1.00 80.44 273 VAL A O 1
ATOM 2041 N N . MET A 1 274 ? 20.927 -16.398 -9.459 1.00 76.62 274 MET A N 1
ATOM 2042 C CA . MET A 1 274 ? 22.241 -16.280 -10.090 1.00 76.62 274 MET A CA 1
ATOM 2043 C C . MET A 1 274 ? 23.362 -15.937 -9.097 1.00 76.62 274 MET A C 1
ATOM 2045 O O . MET A 1 274 ? 24.524 -15.889 -9.504 1.00 76.62 274 MET A O 1
ATOM 2049 N N . HIS A 1 275 ? 23.041 -15.682 -7.815 1.00 67.12 275 HIS A N 1
ATOM 2050 C CA . HIS A 1 275 ? 23.964 -15.146 -6.799 1.00 67.12 275 HIS A CA 1
ATOM 2051 C C . HIS A 1 275 ? 24.805 -13.968 -7.319 1.00 67.12 275 HIS A C 1
ATOM 2053 O O . HIS A 1 275 ? 25.945 -13.746 -6.895 1.00 67.12 275 HIS A O 1
ATOM 2059 N N . ALA A 1 276 ? 24.268 -13.234 -8.290 1.00 62.16 276 ALA A N 1
ATOM 2060 C CA . ALA A 1 276 ? 25.000 -12.186 -8.957 1.00 62.16 276 ALA A CA 1
ATOM 2061 C C . ALA A 1 276 ? 25.008 -10.968 -8.030 1.00 62.16 276 ALA A C 1
ATOM 2063 O O . ALA A 1 276 ? 23.958 -10.527 -7.576 1.00 62.16 276 ALA A O 1
ATOM 2064 N N . GLN A 1 277 ? 26.185 -10.400 -7.757 1.00 60.12 277 GLN A N 1
ATOM 2065 C CA . GLN A 1 277 ? 26.310 -9.073 -7.136 1.00 60.12 277 GLN A CA 1
ATOM 2066 C C . GLN A 1 277 ? 25.914 -7.985 -8.148 1.00 60.12 277 GLN A C 1
ATOM 2068 O O . GLN A 1 277 ? 26.731 -7.146 -8.521 1.00 60.12 277 GLN A O 1
ATOM 2073 N N . ARG A 1 278 ? 24.698 -8.067 -8.686 1.00 67.19 278 ARG A N 1
ATOM 2074 C CA . ARG A 1 278 ? 24.132 -7.078 -9.603 1.00 67.19 278 ARG A CA 1
ATOM 2075 C C . ARG A 1 278 ? 23.189 -6.160 -8.840 1.00 67.19 278 ARG A C 1
ATOM 2077 O O . ARG A 1 278 ? 22.785 -6.466 -7.719 1.00 67.19 278 ARG A O 1
ATOM 2084 N N . GLY A 1 279 ? 22.897 -5.015 -9.444 1.00 67.06 279 GLY A N 1
ATOM 2085 C CA . GLY A 1 279 ? 21.880 -4.109 -8.950 1.00 67.06 279 GLY A CA 1
ATOM 2086 C C . GLY A 1 279 ? 20.545 -4.830 -8.810 1.00 67.06 279 GLY A C 1
ATOM 2087 O O . GLY A 1 279 ? 20.148 -5.577 -9.700 1.00 67.06 279 GLY A O 1
ATOM 2088 N N . ASN A 1 280 ? 19.873 -4.628 -7.680 1.00 77.81 280 ASN A N 1
ATOM 2089 C CA . ASN A 1 280 ? 18.516 -5.117 -7.463 1.00 77.81 280 ASN A CA 1
ATOM 2090 C C . ASN A 1 280 ? 17.522 -3.983 -7.712 1.00 77.81 280 ASN A C 1
ATOM 2092 O O . ASN A 1 280 ? 17.829 -2.823 -7.444 1.00 77.81 280 ASN A O 1
ATOM 2096 N N . VAL A 1 281 ? 16.317 -4.316 -8.166 1.00 81.94 281 VAL A N 1
ATOM 2097 C CA . VAL A 1 281 ? 15.214 -3.354 -8.245 1.00 81.94 281 VAL A CA 1
ATOM 2098 C C . VAL A 1 281 ? 14.256 -3.601 -7.092 1.00 81.94 281 VAL A C 1
ATOM 2100 O O . VAL A 1 281 ? 13.855 -4.740 -6.852 1.00 81.94 281 VAL A O 1
ATOM 2103 N N . SER A 1 282 ? 13.895 -2.531 -6.393 1.00 84.25 282 SER A N 1
ATOM 2104 C CA . SER A 1 282 ? 12.827 -2.527 -5.397 1.00 84.25 282 SER A CA 1
ATOM 2105 C C . SER A 1 282 ? 11.715 -1.590 -5.858 1.00 84.25 282 SER A C 1
ATOM 2107 O O . SER A 1 282 ? 11.990 -0.499 -6.345 1.00 84.25 282 SER A O 1
ATOM 2109 N N . VAL A 1 283 ? 10.460 -1.987 -5.685 1.00 83.56 283 VAL A N 1
ATOM 2110 C CA . VAL A 1 283 ? 9.278 -1.160 -5.935 1.00 83.56 283 VAL A CA 1
ATOM 2111 C C . VAL A 1 283 ? 8.694 -0.713 -4.611 1.00 83.56 283 VAL A C 1
ATOM 2113 O O . VAL A 1 283 ? 8.479 -1.517 -3.706 1.00 83.56 283 VAL A O 1
ATOM 2116 N N . VAL A 1 284 ? 8.381 0.570 -4.515 1.00 81.88 284 VAL A N 1
ATOM 2117 C CA . VAL A 1 284 ? 7.673 1.153 -3.387 1.00 81.88 284 VAL A CA 1
ATOM 2118 C C . VAL A 1 284 ? 6.442 1.862 -3.913 1.00 81.88 284 VAL A C 1
ATOM 2120 O O . VAL A 1 284 ? 6.543 2.830 -4.663 1.00 81.88 284 VAL A O 1
ATOM 2123 N N . LEU A 1 285 ? 5.270 1.389 -3.510 1.00 83.31 285 LEU A N 1
ATOM 2124 C CA . LEU A 1 285 ? 4.012 2.017 -3.877 1.00 83.31 285 LEU A CA 1
ATOM 2125 C C . LEU A 1 285 ? 3.654 3.106 -2.870 1.00 83.31 285 LEU A C 1
ATOM 2127 O O . LEU A 1 285 ? 3.546 2.853 -1.666 1.00 83.31 285 LEU A O 1
ATOM 2131 N N . HIS A 1 286 ? 3.442 4.314 -3.379 1.00 81.19 286 HIS A N 1
ATOM 2132 C CA . HIS A 1 286 ? 3.010 5.481 -2.628 1.00 81.19 286 HIS A CA 1
ATOM 2133 C C . HIS A 1 286 ? 1.550 5.803 -2.959 1.00 81.19 286 HIS A C 1
ATOM 2135 O O . HIS A 1 286 ? 1.158 5.834 -4.124 1.00 81.19 286 HIS A O 1
ATOM 2141 N N . GLY A 1 287 ? 0.727 6.053 -1.940 1.00 69.50 287 GLY A N 1
ATOM 2142 C CA . GLY A 1 287 ? -0.691 6.392 -2.128 1.00 69.50 287 GLY A CA 1
ATOM 2143 C C . GLY A 1 287 ? -1.607 5.199 -2.426 1.00 69.50 287 GLY A C 1
ATOM 2144 O O . GLY A 1 287 ? -2.825 5.361 -2.393 1.00 69.50 287 GLY A O 1
ATOM 2145 N N . TRP A 1 288 ? -1.048 3.999 -2.622 1.00 70.56 288 TRP A N 1
ATOM 2146 C CA . TRP A 1 288 ? -1.814 2.767 -2.797 1.00 70.56 288 TRP A CA 1
ATOM 2147 C C . TRP A 1 288 ? -2.656 2.493 -1.546 1.00 70.56 288 TRP A C 1
ATOM 2149 O O . TRP A 1 288 ? -2.116 2.350 -0.446 1.00 70.56 288 TRP A O 1
ATOM 2159 N N . ALA A 1 289 ? -3.981 2.512 -1.697 1.00 56.31 289 ALA A N 1
ATOM 2160 C CA . ALA A 1 289 ? -4.934 2.333 -0.603 1.00 56.31 289 ALA A CA 1
ATOM 2161 C C . ALA A 1 289 ? -5.356 0.867 -0.428 1.00 56.31 289 ALA A C 1
ATOM 2163 O O . ALA A 1 289 ? -5.718 0.489 0.685 1.00 56.31 289 ALA A O 1
ATOM 2164 N N . ASP A 1 290 ? -5.274 0.065 -1.492 1.00 55.78 290 ASP A N 1
ATOM 2165 C CA . ASP A 1 290 ? -5.724 -1.323 -1.487 1.00 55.78 290 ASP A CA 1
ATOM 2166 C C . ASP A 1 290 ? -4.702 -2.244 -0.803 1.00 55.78 290 ASP A C 1
ATOM 2168 O O . ASP A 1 290 ? -3.490 -2.073 -0.926 1.00 55.78 290 ASP A O 1
ATOM 2172 N N . ASP A 1 291 ? -5.179 -3.243 -0.075 1.00 43.50 291 ASP A N 1
ATOM 2173 C CA . ASP A 1 291 ? -4.318 -4.207 0.613 1.00 43.50 291 ASP A CA 1
ATOM 2174 C C . ASP A 1 291 ? -3.829 -5.316 -0.335 1.00 43.50 291 ASP A C 1
ATOM 2176 O O . ASP A 1 291 ? -2.997 -6.144 0.047 1.00 43.50 291 ASP A O 1
ATOM 2180 N N . LYS A 1 292 ? -4.313 -5.324 -1.585 1.00 47.44 292 LYS A N 1
ATOM 2181 C CA . LYS A 1 292 ? -3.846 -6.214 -2.647 1.00 47.44 292 LYS A CA 1
ATOM 2182 C C . LYS A 1 292 ? -3.535 -5.425 -3.914 1.00 47.44 292 LYS A C 1
ATOM 2184 O O . LYS A 1 292 ? -4.400 -4.785 -4.493 1.00 47.44 292 LYS A O 1
ATOM 2189 N N . ILE A 1 293 ? -2.301 -5.541 -4.393 1.00 51.4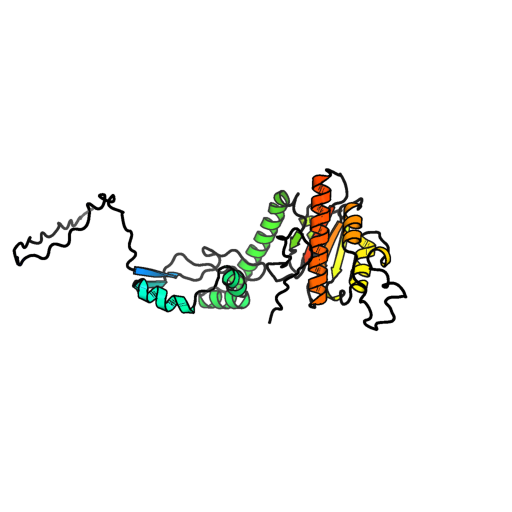4 293 ILE A N 1
ATOM 2190 C CA . ILE A 1 293 ? -2.096 -5.560 -5.840 1.00 51.44 293 ILE A CA 1
ATOM 2191 C C . ILE A 1 293 ? -2.594 -6.948 -6.243 1.00 51.44 293 ILE A C 1
ATOM 2193 O O . ILE A 1 293 ? -1.933 -7.936 -5.919 1.00 51.44 293 ILE A O 1
ATOM 2197 N N . GLU A 1 294 ? -3.783 -7.054 -6.841 1.00 44.47 294 GLU A N 1
ATOM 2198 C CA . GLU A 1 294 ? -4.280 -8.306 -7.436 1.00 44.47 294 GLU A CA 1
ATOM 2199 C C . GLU A 1 294 ? -3.457 -8.642 -8.693 1.00 44.47 294 GLU A C 1
ATOM 2201 O O . GLU A 1 294 ? -3.958 -8.684 -9.808 1.00 44.47 294 GLU A O 1
ATOM 2206 N N . ALA A 1 295 ? -2.150 -8.828 -8.528 1.00 44.31 295 ALA A N 1
ATOM 2207 C CA . ALA A 1 295 ? -1.383 -9.632 -9.454 1.00 44.31 295 ALA A CA 1
ATOM 2208 C C . ALA A 1 295 ? -1.650 -11.081 -9.041 1.00 44.31 295 ALA A C 1
ATOM 2210 O O . ALA A 1 295 ? -1.401 -11.465 -7.894 1.00 44.31 295 ALA A O 1
ATOM 2211 N N . ASP A 1 296 ? -2.254 -11.859 -9.932 1.00 41.50 296 ASP A N 1
ATOM 2212 C CA . ASP A 1 296 ? -2.339 -13.296 -9.738 1.00 41.50 296 ASP A CA 1
ATOM 2213 C C . ASP A 1 296 ? -0.921 -13.865 -9.880 1.00 41.50 296 ASP A C 1
ATOM 2215 O O . ASP A 1 296 ? -0.396 -14.039 -10.971 1.00 41.50 296 ASP A O 1
ATOM 2219 N N . TRP A 1 297 ? -0.254 -14.060 -8.743 1.00 46.78 297 TRP A N 1
ATOM 2220 C CA . TRP A 1 297 ? 1.099 -14.620 -8.665 1.00 46.78 297 TRP A CA 1
ATOM 2221 C C . TRP A 1 297 ? 1.108 -16.150 -8.749 1.00 46.78 297 TRP A C 1
ATOM 2223 O O . TRP A 1 297 ? 2.148 -16.760 -8.495 1.00 46.78 297 TRP A O 1
ATOM 2233 N N . SER A 1 298 ? -0.059 -16.776 -8.944 1.00 38.59 298 SER A N 1
ATOM 2234 C CA . SER A 1 298 ? -0.235 -18.214 -8.749 1.00 38.59 298 SER A CA 1
ATOM 2235 C C . SER A 1 298 ? -0.163 -19.049 -10.022 1.00 38.59 298 SER A C 1
ATOM 2237 O O . SER A 1 298 ? -0.041 -20.268 -9.893 1.00 38.59 298 SER A O 1
ATOM 2239 N N . ASP A 1 299 ? -0.141 -18.422 -11.201 1.00 38.25 299 ASP A N 1
ATOM 2240 C CA . ASP A 1 299 ? 0.077 -19.119 -12.466 1.00 38.25 299 ASP A CA 1
ATOM 2241 C C . ASP A 1 299 ? 1.480 -18.854 -13.025 1.00 38.25 299 ASP A C 1
ATOM 2243 O O . ASP A 1 299 ? 1.947 -17.722 -13.137 1.00 38.25 299 ASP A O 1
ATOM 2247 N N . ASP A 1 300 ? 2.152 -19.941 -13.413 1.00 43.66 300 ASP A N 1
ATOM 2248 C CA . ASP A 1 300 ? 3.431 -19.952 -14.136 1.00 43.66 300 ASP A CA 1
ATOM 2249 C C . ASP A 1 300 ? 3.310 -19.360 -15.569 1.00 43.66 300 ASP A C 1
ATOM 2251 O O . ASP A 1 300 ? 4.253 -19.445 -16.359 1.00 43.66 300 ASP A O 1
ATOM 2255 N N . GLU A 1 301 ? 2.169 -18.751 -15.914 1.00 39.47 301 GLU A N 1
ATOM 2256 C CA . GLU A 1 301 ? 1.914 -18.035 -17.165 1.00 39.47 301 GLU A CA 1
ATOM 2257 C C . GLU A 1 301 ? 1.472 -16.585 -16.862 1.00 39.47 301 GLU A C 1
ATOM 2259 O O . GLU A 1 301 ? 0.500 -16.380 -16.136 1.00 39.47 301 GLU A O 1
ATOM 2264 N N . PRO A 1 302 ? 2.158 -15.555 -17.394 1.00 39.06 302 PRO A N 1
ATOM 2265 C CA . PRO A 1 302 ? 1.895 -14.142 -17.091 1.00 39.06 302 PRO A CA 1
ATOM 2266 C C . PRO A 1 302 ? 0.603 -13.556 -17.711 1.00 39.06 302 PRO A C 1
ATOM 2268 O O . PRO A 1 302 ? 0.501 -12.334 -17.845 1.00 39.06 302 PRO A O 1
ATOM 2271 N N . ASP A 1 303 ? -0.384 -14.377 -18.082 1.00 40.66 303 ASP A N 1
ATOM 2272 C CA . ASP A 1 303 ? -1.337 -14.004 -19.138 1.00 40.66 303 ASP A CA 1
ATOM 2273 C C . ASP A 1 303 ? -2.770 -13.644 -18.692 1.00 40.66 303 ASP A C 1
ATOM 2275 O O . ASP A 1 303 ? -3.542 -13.192 -19.536 1.00 40.66 303 ASP A O 1
ATOM 2279 N N . GLU A 1 304 ? -3.158 -13.703 -17.410 1.00 38.94 304 GLU A N 1
ATOM 2280 C CA . GLU A 1 304 ? -4.491 -13.209 -16.997 1.00 38.94 304 GLU A CA 1
ATOM 2281 C C . GLU A 1 304 ? -4.476 -12.360 -15.712 1.00 38.94 304 GLU A C 1
ATOM 2283 O O . GLU A 1 304 ? -4.453 -12.850 -14.585 1.00 38.94 304 GLU A O 1
ATOM 2288 N N . PHE A 1 305 ? -4.567 -11.035 -15.885 1.00 40.31 305 PHE A N 1
ATOM 2289 C CA . PHE A 1 305 ? -4.840 -10.092 -14.799 1.00 40.31 305 PHE A CA 1
ATOM 2290 C C . PHE A 1 305 ? -6.345 -10.025 -14.521 1.00 40.31 305 PHE A C 1
ATOM 2292 O O . PHE A 1 305 ? -7.112 -9.441 -15.289 1.00 40.31 305 PHE A O 1
ATOM 2299 N N . CYS A 1 306 ? -6.782 -10.550 -13.378 1.00 33.16 306 CYS A N 1
ATOM 2300 C CA . CYS A 1 306 ? -8.108 -10.251 -12.845 1.00 33.16 306 CYS A CA 1
ATOM 2301 C C . CYS A 1 306 ? -8.066 -8.930 -12.065 1.00 33.16 306 CYS A C 1
ATOM 2303 O O . CYS A 1 306 ? -7.887 -8.933 -10.854 1.00 33.16 306 CYS A O 1
ATOM 2305 N N . ILE A 1 307 ? -8.255 -7.796 -12.745 1.00 36.78 307 ILE A N 1
ATOM 2306 C CA . ILE A 1 307 ? -8.557 -6.525 -12.072 1.00 36.78 307 ILE A CA 1
ATOM 2307 C C . ILE A 1 307 ? -10.074 -6.464 -11.898 1.00 36.78 307 ILE A C 1
ATOM 2309 O O . ILE A 1 307 ? -10.804 -6.225 -12.862 1.00 36.78 307 ILE A O 1
ATOM 2313 N N . SER A 1 308 ? -10.577 -6.685 -10.681 1.00 29.48 308 SER A N 1
ATOM 2314 C CA . SER A 1 308 ? -11.985 -6.386 -10.399 1.00 29.48 308 SER A CA 1
ATOM 2315 C C . SER A 1 308 ? -12.185 -4.865 -10.406 1.00 29.48 308 SER A C 1
ATOM 2317 O O . SER A 1 308 ? -11.567 -4.174 -9.594 1.00 29.48 308 SER A O 1
ATOM 2319 N N . PRO A 1 309 ? -13.038 -4.299 -11.281 1.00 28.83 309 PRO A N 1
ATOM 2320 C CA . PRO A 1 309 ? -13.330 -2.875 -11.232 1.00 28.83 309 PRO A CA 1
ATOM 2321 C C . PRO A 1 309 ? -14.069 -2.563 -9.925 1.00 28.83 309 PRO A C 1
ATOM 2323 O O . PRO A 1 309 ? -15.166 -3.070 -9.678 1.00 28.83 309 PRO A O 1
ATOM 2326 N N . LEU A 1 310 ? -13.457 -1.733 -9.079 1.00 32.62 310 LEU A N 1
ATOM 2327 C CA . LEU A 1 310 ? -14.113 -1.140 -7.916 1.00 32.62 310 LEU A CA 1
ATOM 2328 C C . LEU A 1 310 ? -15.274 -0.248 -8.392 1.00 32.62 310 LEU A C 1
ATOM 2330 O O . LEU A 1 310 ? -15.082 0.649 -9.216 1.00 32.62 310 LEU A O 1
ATOM 2334 N N . HIS A 1 311 ? -16.473 -0.521 -7.872 1.00 33.91 311 HIS A N 1
ATOM 2335 C CA . HIS A 1 311 ? -17.665 0.328 -7.968 1.00 33.91 311 HIS A CA 1
ATOM 2336 C C . HIS A 1 311 ? -17.781 1.247 -6.753 1.00 33.91 311 HIS A C 1
ATOM 2338 O O . HIS A 1 311 ? -17.509 0.765 -5.630 1.00 33.91 311 HIS A O 1
#

pLDDT: mean 75.47, std 19.05, range [28.83, 97.38]

Foldseek 3Di:
DDDDDDDDDDDDDDDDDDDDDDDDDDDDDDPDDPDDPPPDDDDFKDKDFDFQWEQPAPPWDDDLDATTIYGDPDTPDIDMGGPVVVCVVCVVVDDDPVRCVVVVDQDRVNRVVSNVVSVDDPVRRVVRRVVSNVVVLVVLLVCLVVCPLAQEAEDRQPQDPQNVCVSNVRNPAAEAEAELVQPPAQLSRLVRLCVQLVHDSVLQWDDFDDPVVPVPPPRPGIHGPLVSVLVSQLAAQAAYEYEYEPQDHDPRSLVVVLSNVVSLVSSSVVCVVVVDPGYHHHYYYHPDPDPDSQNPPPDPDNPDRDDDDDD

Sequence (311 aa):
MESVEETTPRKRKRSSSSSGAGPSAALQAAPSAAAAPRTRVSFGSVRVRTHDVEIWGGGGVPADDGPPLGLGWNVQGEEIFALDAFESERKGSRITKDSYCMLGCVEPGTRERMLLGAGSTLKQIKAVTKQVEQLNQERWRASEILFRDVWLFRAPRHADAMEVLAMLGQPDGYSCELSTSNWHSAEACARELAPTLGVAVEALLSGPASAEDAEEGEGGDEDIVWSAACDAMQNLSEQVVLLIRCDEVYSLGLELLGRLVGCVANAHVAAQVMHAQRGNVSVVLHGWADDKIEADWSDDEPDEFCISPLH

Radius of gyration: 31.63 Å; chains: 1; bounding box: 73×75×107 Å

Secondary structure (DSSP, 8-state):
--------------------------------------------EEEEEEEEEETT-BT-PPPSSS---EEEEEEEEEEEEEHHHHHHHHTTT---HHHHHHH-PPPHHHHHHHHHHTT--HHHHHHHHHHHHHHHHHHHHHHTTTGGG--EEE--TT--HHHHHHHTT-TT-EEEEEEGGG-SSHHHHHHHHHHHHTS-GGGTBPPPPPTTGGGS-------B-HHHHHHHHHT-SS-EEEEEE-SS--HHHHHHHHHHHHHHHHHHHHHHHTT--PPPEEEEEES---S------S-SSTT----PPP-